Protein AF-K2AQS2-F1 (afdb_monomer)

Secondary structure (DSSP, 8-state):
--HHHHHHHHHHHHHHHHHHHHHHHHHHHHHHHHHHHHHHHHHHHHHHHHHHHHHHHHHHHHHHHHHHHHHHHHHHHHHHHHHHHHHHHHHHHHHHHHHHHHHHHHHHHHHHHHHHHHHHHHHHHHHHHHHHHHHTTS-HHHHHHHHHHHHHHHTHHHHHHHHHHHHHHHHHHHHHHH-

Solvent-accessible surface area (backbone atoms only — not comparable to full-atom values): 9505 Å² total; per-residue (Å²): 134,57,74,67,58,56,50,51,54,52,49,51,50,52,50,51,50,51,53,50,48,55,52,52,52,52,51,52,48,54,50,49,56,53,48,50,56,49,51,52,50,50,50,52,53,50,49,51,52,50,52,50,50,51,50,52,51,51,51,52,51,50,53,51,50,52,52,50,52,51,53,47,51,54,47,50,55,52,49,53,55,49,49,58,51,46,52,54,48,50,56,51,50,52,54,50,49,53,52,49,52,53,51,48,53,54,48,54,53,50,51,53,51,51,52,50,51,49,52,54,49,53,51,50,52,49,55,50,51,55,47,49,24,59,74,67,74,35,49,71,69,54,48,50,49,52,52,49,51,52,50,48,62,76,38,41,66,62,51,50,52,50,49,54,49,51,53,48,54,50,50,53,52,49,55,64,70,74,107

Sequence (179 aa):
MGVGELLIVLLSLLVGSGTGYVVRQSIAKKQLDSAEGKAEKLSQDAEKKSQEMILNAKNKAVEILEEAKKKEKEREDQISRSEQRLEKKEITIDQKTEEIEKSRQVLEQKVEEVRKIRMEAEEARKRELERLEKIAGLSKEQAKQILLQLTEEENRGALAERIAKIEREGREDIEKRAK

Radius of gyration: 67.31 Å; Cα contacts (8 Å, |Δi|>4): 7; chains: 1; bounding box: 139×20×173 Å

Mean predicted aligned error: 14.49 Å

pLDDT: mean 90.23, std 9.57, range [53.16, 98.5]

Foldseek 3Di:
DDPVVVVVVVVCVVVVVVVVVVVVVVVVVVVVVVVVVVVVVVVVVVVVVVVVVVVVVVVVVVVVVVVVVVVVVVVVVVVVVVVVVVVVVVVVVVVVVVVVVVVVVVVVVVVVVVVVVVVVVVVVVVVVLVVVCVVVVHHPVRVVVVVVVVVCVVCVVVVVVVVVVVVVVVVVVVVVVVD

Structure (mmCIF, N/CA/C/O backbone):
data_AF-K2AQS2-F1
#
_entry.id   AF-K2AQS2-F1
#
loop_
_atom_site.group_PDB
_atom_site.id
_atom_site.type_symbol
_atom_site.label_atom_id
_atom_site.label_alt_id
_atom_site.label_comp_id
_atom_site.label_asym_id
_atom_site.label_entity_id
_atom_site.label_seq_id
_atom_site.pdbx_PDB_ins_code
_atom_site.Cartn_x
_atom_site.Cartn_y
_atom_site.Cartn_z
_atom_site.occupancy
_atom_site.B_iso_or_equiv
_atom_site.auth_seq_id
_atom_site.auth_comp_id
_atom_site.auth_asym_id
_atom_site.auth_atom_id
_atom_site.pdbx_PDB_model_num
ATOM 1 N N . MET A 1 1 ? 42.562 7.376 -107.918 1.00 57.56 1 MET A N 1
ATOM 2 C CA . MET A 1 1 ? 43.129 7.401 -106.560 1.00 57.56 1 MET A CA 1
ATOM 3 C C . MET A 1 1 ? 44.555 6.908 -106.631 1.00 57.56 1 MET A C 1
ATOM 5 O O . MET A 1 1 ? 44.778 5.792 -107.090 1.00 57.56 1 MET A O 1
ATOM 9 N N . GLY A 1 2 ? 45.512 7.760 -106.278 1.00 78.06 2 GLY A N 1
ATOM 10 C CA . GLY A 1 2 ? 46.919 7.366 -106.206 1.00 78.06 2 GLY A CA 1
ATOM 11 C C . GLY A 1 2 ? 47.179 6.519 -104.958 1.00 78.06 2 GLY A C 1
ATOM 12 O O . GLY A 1 2 ? 46.516 6.696 -103.940 1.00 78.06 2 GLY A O 1
ATOM 13 N N . VAL A 1 3 ? 48.167 5.623 -105.002 1.00 81.81 3 VAL A N 1
ATOM 14 C CA . VAL A 1 3 ? 48.566 4.777 -103.854 1.00 81.81 3 VAL A CA 1
ATOM 15 C C . VAL A 1 3 ? 48.858 5.612 -102.591 1.00 81.81 3 VAL A C 1
ATOM 17 O O . VAL A 1 3 ? 48.564 5.178 -101.480 1.00 81.81 3 VAL A O 1
ATOM 20 N N . GLY A 1 4 ? 49.356 6.845 -102.752 1.00 85.56 4 GLY A N 1
ATOM 21 C CA . GLY A 1 4 ? 49.594 7.778 -101.645 1.00 85.56 4 GLY A CA 1
ATOM 22 C C . GLY A 1 4 ? 48.326 8.248 -100.918 1.00 85.56 4 GLY A C 1
ATOM 23 O O . GLY A 1 4 ? 48.342 8.376 -99.698 1.00 85.56 4 GLY A O 1
ATOM 24 N N . GLU A 1 5 ? 47.209 8.440 -101.625 1.00 85.44 5 GLU A N 1
ATOM 25 C CA . GLU A 1 5 ? 45.935 8.863 -101.016 1.00 85.44 5 GLU A CA 1
ATOM 26 C C . GLU A 1 5 ? 45.350 7.746 -100.140 1.00 85.44 5 GLU A C 1
ATOM 28 O O . GLU A 1 5 ? 44.885 8.000 -99.030 1.00 85.44 5 GLU A O 1
ATOM 33 N N . LEU A 1 6 ? 45.448 6.492 -100.599 1.00 86.12 6 LEU A N 1
ATOM 34 C CA . LEU A 1 6 ? 45.005 5.316 -99.844 1.00 86.12 6 LEU A CA 1
ATOM 35 C C . LEU A 1 6 ? 45.815 5.118 -98.557 1.00 86.12 6 LEU A C 1
ATOM 37 O O . LEU A 1 6 ? 45.240 4.785 -97.523 1.00 86.12 6 LEU A O 1
ATOM 41 N N . LEU A 1 7 ? 47.128 5.369 -98.592 1.00 87.31 7 LEU A N 1
ATOM 42 C CA . LEU A 1 7 ? 47.982 5.292 -97.404 1.00 87.31 7 LEU A CA 1
ATOM 43 C C . LEU A 1 7 ? 47.626 6.360 -96.365 1.00 87.31 7 LEU A C 1
ATOM 45 O O . LEU A 1 7 ? 47.576 6.050 -95.178 1.00 87.31 7 LEU A O 1
ATOM 49 N N . ILE A 1 8 ? 47.325 7.589 -96.793 1.00 90.38 8 ILE A N 1
ATOM 50 C CA . ILE A 1 8 ? 46.905 8.671 -95.888 1.00 90.38 8 ILE A CA 1
ATOM 51 C C . ILE A 1 8 ? 45.558 8.339 -95.229 1.00 90.38 8 ILE A C 1
ATOM 53 O O . ILE A 1 8 ? 45.397 8.527 -94.019 1.00 90.38 8 ILE A O 1
ATOM 57 N N . VAL A 1 9 ? 44.601 7.799 -95.990 1.00 90.38 9 VAL A N 1
ATOM 58 C CA . VAL A 1 9 ? 43.309 7.337 -95.453 1.00 90.38 9 VAL A CA 1
ATOM 59 C C . VAL A 1 9 ? 43.498 6.194 -94.450 1.00 90.38 9 VAL A C 1
ATOM 61 O O . VAL A 1 9 ? 42.901 6.217 -93.377 1.00 90.38 9 VAL A O 1
ATOM 64 N N . LEU A 1 10 ? 44.367 5.222 -94.738 1.00 91.12 10 LEU A N 1
ATOM 65 C CA . LEU A 1 10 ? 44.631 4.116 -93.814 1.00 91.12 10 LEU A CA 1
ATOM 66 C C . LEU A 1 10 ? 45.307 4.594 -92.518 1.00 91.12 10 LEU A C 1
ATOM 68 O O . LEU A 1 10 ? 44.935 4.166 -91.425 1.00 91.12 10 LEU A O 1
ATOM 72 N N . LEU A 1 11 ? 46.280 5.504 -92.634 1.00 91.50 11 LEU A N 1
ATOM 73 C CA . LEU A 1 11 ? 47.019 6.044 -91.493 1.00 91.50 11 LEU A CA 1
ATOM 74 C C . LEU A 1 11 ? 46.110 6.896 -90.598 1.00 91.50 11 LEU A C 1
ATOM 76 O O . LEU A 1 11 ? 46.123 6.745 -89.380 1.00 91.50 11 LEU A O 1
ATOM 80 N N . SER A 1 12 ? 45.285 7.757 -91.196 1.00 90.31 12 SER A N 1
ATOM 81 C CA . SER A 1 12 ? 44.305 8.572 -90.467 1.00 90.31 12 SER A CA 1
ATOM 82 C C . SER A 1 12 ? 43.226 7.724 -89.794 1.00 90.31 12 SER A C 1
ATOM 84 O O . SER A 1 12 ? 42.851 8.026 -88.663 1.00 90.31 12 SER A O 1
ATOM 86 N N . LEU A 1 13 ? 42.785 6.626 -90.416 1.00 93.81 13 LEU A N 1
ATOM 87 C CA . LEU A 1 13 ? 41.860 5.678 -89.792 1.00 93.81 13 LEU A CA 1
ATOM 88 C C . LEU A 1 13 ? 42.503 4.960 -88.598 1.00 93.81 13 LEU A C 1
ATOM 90 O O . LEU A 1 13 ? 41.865 4.822 -87.554 1.00 93.81 13 LEU A O 1
ATOM 94 N N . LEU A 1 14 ? 43.763 4.534 -88.726 1.00 93.06 14 LEU A N 1
ATOM 95 C CA . LEU A 1 14 ? 44.520 3.903 -87.642 1.00 93.06 14 LEU A CA 1
ATOM 96 C C . LEU A 1 14 ? 44.727 4.861 -86.466 1.00 93.06 14 LEU A C 1
ATOM 98 O O . LEU A 1 14 ? 44.434 4.504 -85.324 1.00 93.06 14 LEU A O 1
ATOM 102 N N . VAL A 1 15 ? 45.171 6.090 -86.742 1.00 93.62 15 VAL A N 1
ATOM 103 C CA . VAL A 1 15 ? 45.376 7.122 -85.716 1.00 93.62 15 VAL A CA 1
ATOM 104 C C . VAL A 1 15 ? 44.044 7.513 -85.075 1.00 93.62 15 VAL A C 1
ATOM 106 O O . VAL A 1 15 ? 43.931 7.493 -83.853 1.00 93.62 15 VAL A O 1
ATOM 109 N N . GLY A 1 16 ? 43.005 7.781 -85.870 1.00 93.94 16 GLY A N 1
ATOM 110 C CA . GLY A 1 16 ? 41.672 8.128 -85.374 1.00 93.94 16 GLY A CA 1
ATOM 111 C C . GLY A 1 16 ? 41.045 7.022 -84.522 1.00 93.94 16 GLY A C 1
ATOM 112 O O . GLY A 1 16 ? 40.489 7.304 -83.460 1.00 93.94 16 GLY A O 1
ATOM 113 N N . SER A 1 17 ? 41.197 5.758 -84.927 1.00 92.88 17 SER A N 1
ATOM 114 C CA . SER A 1 17 ? 40.709 4.605 -84.157 1.00 92.88 17 SER A CA 1
ATOM 115 C C . SER A 1 17 ? 41.491 4.417 -82.857 1.00 92.88 17 SER A C 1
ATOM 117 O O . SER A 1 17 ? 40.886 4.186 -81.811 1.00 92.88 17 SER A O 1
ATOM 119 N N . GLY A 1 18 ? 42.820 4.572 -82.895 1.00 94.31 18 GLY A N 1
ATOM 120 C CA . GLY A 1 18 ? 43.675 4.495 -81.710 1.00 94.31 18 GLY A CA 1
ATOM 121 C C . GLY A 1 18 ? 43.349 5.587 -80.691 1.00 94.31 18 GLY A C 1
ATOM 122 O O . GLY A 1 18 ? 43.086 5.294 -79.524 1.00 94.31 18 GLY A O 1
ATOM 123 N N . THR A 1 19 ? 43.276 6.845 -81.134 1.00 92.38 19 THR A N 1
ATOM 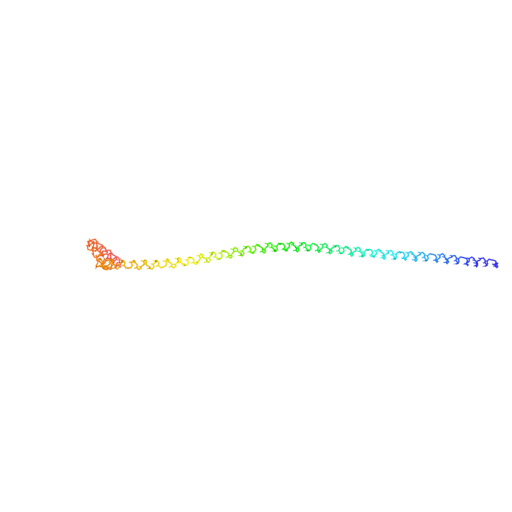124 C CA . THR A 1 19 ? 42.899 7.973 -80.272 1.00 92.38 19 THR A CA 1
ATOM 125 C C . THR A 1 19 ? 41.470 7.823 -79.747 1.00 92.38 19 THR A C 1
ATOM 127 O O . THR A 1 19 ? 41.237 8.011 -78.553 1.00 92.38 19 THR A O 1
ATOM 130 N N . GLY A 1 20 ? 40.518 7.415 -80.593 1.00 94.75 20 GLY A N 1
ATOM 131 C CA . GLY A 1 20 ? 39.132 7.172 -80.189 1.00 94.75 20 GLY A CA 1
ATOM 132 C C . GLY A 1 20 ? 39.000 6.076 -79.125 1.00 94.75 20 GLY A C 1
ATOM 133 O O . GLY A 1 20 ? 38.244 6.240 -78.165 1.00 94.75 20 GLY A O 1
ATOM 134 N N . TYR A 1 21 ? 39.772 4.992 -79.242 1.00 95.31 21 TYR A N 1
ATOM 135 C CA . TYR A 1 21 ? 39.804 3.916 -78.251 1.00 95.31 21 TYR A CA 1
ATOM 136 C C . TYR A 1 21 ? 40.349 4.393 -76.899 1.00 95.31 21 TYR A C 1
ATOM 138 O O . TYR A 1 21 ? 39.713 4.158 -75.872 1.00 95.31 21 TYR A O 1
ATOM 146 N N . VAL A 1 22 ? 41.469 5.127 -76.891 1.00 94.88 22 VAL A N 1
ATOM 147 C CA . VAL A 1 22 ? 42.065 5.664 -75.653 1.00 94.88 22 VAL A CA 1
ATOM 148 C C . VAL A 1 22 ? 41.120 6.653 -74.964 1.00 94.88 22 VAL A C 1
ATOM 150 O O . VAL A 1 22 ? 40.932 6.585 -73.748 1.00 94.88 22 VAL A O 1
ATOM 153 N N . VAL A 1 23 ? 40.464 7.537 -75.726 1.00 94.81 23 VAL A N 1
ATOM 154 C CA . VAL A 1 23 ? 39.467 8.475 -75.181 1.00 94.81 23 VAL A CA 1
ATOM 155 C C . VAL A 1 23 ? 38.270 7.720 -74.599 1.00 94.81 23 VAL A C 1
ATOM 157 O O . VAL A 1 23 ? 37.874 7.995 -73.465 1.00 94.81 23 VAL A O 1
ATOM 160 N N . ARG A 1 24 ? 37.728 6.725 -75.315 1.00 94.81 24 ARG A N 1
ATOM 161 C CA . ARG A 1 24 ? 36.631 5.880 -74.811 1.00 94.81 24 ARG A CA 1
ATOM 162 C C . ARG A 1 24 ? 37.032 5.147 -73.528 1.00 94.81 24 ARG A C 1
ATOM 164 O O . ARG A 1 24 ? 36.250 5.131 -72.580 1.00 94.81 24 ARG A O 1
ATOM 171 N N . GLN A 1 25 ? 38.238 4.585 -73.473 1.00 93.69 25 GLN A N 1
ATOM 172 C CA . GLN A 1 25 ? 38.750 3.885 -72.295 1.00 93.69 25 GLN A CA 1
ATOM 173 C C . GLN A 1 25 ? 38.926 4.834 -71.099 1.00 93.69 25 GLN A C 1
ATOM 175 O O . GLN A 1 25 ? 38.560 4.481 -69.979 1.00 93.69 25 GLN A O 1
ATOM 180 N N . SER A 1 26 ? 39.421 6.056 -71.325 1.00 92.62 26 SER A N 1
ATOM 181 C CA . SER A 1 26 ? 39.553 7.073 -70.274 1.00 92.62 26 SER A CA 1
ATOM 182 C C . SER A 1 26 ? 38.194 7.506 -69.714 1.00 92.62 26 SER A C 1
ATOM 184 O O . SER A 1 26 ? 38.038 7.614 -68.498 1.00 92.62 26 SER A O 1
ATOM 186 N N . ILE A 1 27 ? 37.192 7.705 -70.578 1.00 92.56 27 ILE A N 1
ATOM 187 C CA . ILE A 1 27 ? 35.826 8.046 -70.158 1.00 92.56 27 ILE A CA 1
ATOM 188 C C . ILE A 1 27 ? 35.205 6.896 -69.360 1.00 92.56 27 ILE A C 1
ATOM 190 O O . ILE A 1 27 ? 34.654 7.141 -68.290 1.00 92.56 27 ILE A O 1
ATOM 194 N N . ALA A 1 28 ? 35.330 5.654 -69.838 1.00 90.44 28 ALA A N 1
ATOM 195 C CA . ALA A 1 28 ? 34.808 4.480 -69.142 1.00 90.44 28 ALA A CA 1
ATOM 196 C C . ALA A 1 28 ? 35.442 4.312 -67.753 1.00 90.44 28 ALA A C 1
ATOM 198 O O . ALA A 1 28 ? 34.726 4.100 -66.778 1.00 90.44 28 ALA A O 1
ATOM 199 N N . LYS A 1 29 ? 36.766 4.495 -67.642 1.00 90.38 29 LYS A N 1
ATOM 200 C CA . LYS A 1 29 ? 37.471 4.440 -66.356 1.00 90.38 29 LYS A CA 1
ATOM 201 C C . LYS A 1 29 ? 3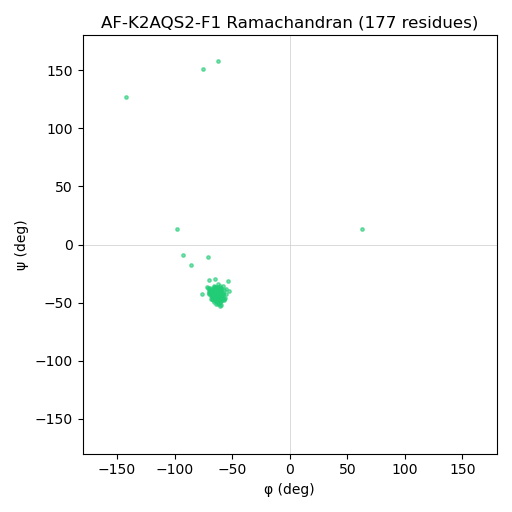7.005 5.542 -65.401 1.00 90.38 29 LYS A C 1
ATOM 203 O O . LYS A 1 29 ? 36.643 5.245 -64.275 1.00 90.38 29 LYS A O 1
ATOM 208 N N . LYS A 1 30 ? 36.901 6.792 -65.870 1.00 89.62 30 LYS A N 1
ATOM 209 C CA . LYS A 1 30 ? 36.370 7.901 -65.053 1.00 89.62 30 LYS A CA 1
ATOM 210 C C . LYS A 1 30 ? 34.933 7.655 -64.590 1.00 89.62 30 LYS A C 1
ATOM 212 O O . LYS A 1 30 ? 34.585 8.029 -63.475 1.00 89.62 30 LYS A O 1
ATOM 217 N N . GLN A 1 31 ? 34.091 7.060 -65.436 1.00 89.31 31 GLN A N 1
ATOM 218 C CA . GLN A 1 31 ? 32.724 6.701 -65.059 1.00 89.31 31 GLN A CA 1
ATOM 219 C C . GLN A 1 31 ? 32.708 5.605 -63.989 1.00 89.31 31 GLN A C 1
ATOM 221 O O . GLN A 1 31 ? 31.972 5.7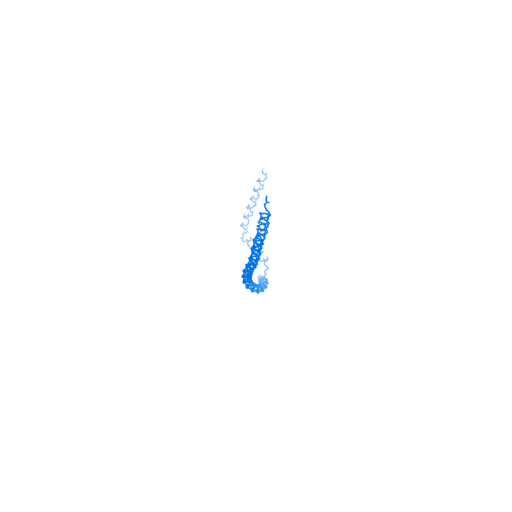59 -63.017 1.00 89.31 31 GLN A O 1
ATOM 226 N N . LEU A 1 32 ? 33.541 4.567 -64.130 1.00 87.94 32 LEU A N 1
ATOM 227 C CA . LEU A 1 32 ? 33.698 3.503 -63.135 1.00 87.94 32 LEU A CA 1
ATOM 228 C C . LEU A 1 32 ? 34.183 4.067 -61.792 1.00 87.94 32 LEU A C 1
ATOM 230 O O . LEU A 1 32 ? 33.483 3.913 -60.798 1.00 87.94 32 LEU A O 1
ATOM 234 N N . ASP A 1 33 ? 35.281 4.829 -61.792 1.00 89.12 33 ASP A N 1
ATOM 235 C CA . ASP A 1 33 ? 35.838 5.468 -60.591 1.00 89.12 33 ASP A CA 1
ATOM 236 C C . ASP A 1 33 ? 34.785 6.377 -59.917 1.00 89.12 33 ASP A C 1
ATOM 238 O O . ASP A 1 33 ? 34.637 6.409 -58.694 1.00 89.12 33 ASP A O 1
ATOM 242 N N . SER A 1 34 ? 33.981 7.099 -60.714 1.00 91.44 34 SER A N 1
ATOM 243 C CA . SER A 1 34 ? 32.892 7.936 -60.191 1.00 91.44 34 SER A CA 1
ATOM 244 C C . SER A 1 34 ? 31.722 7.135 -59.612 1.00 91.44 34 SER A C 1
ATOM 246 O O . SER A 1 34 ? 31.042 7.616 -58.704 1.00 91.44 34 SER A O 1
ATOM 248 N N . ALA A 1 35 ? 31.453 5.940 -60.141 1.00 91.38 35 ALA A N 1
ATOM 249 C CA . ALA A 1 35 ? 30.408 5.052 -59.649 1.00 91.38 35 ALA A CA 1
ATOM 250 C C . ALA A 1 35 ? 30.849 4.364 -58.352 1.00 91.38 35 ALA A C 1
ATOM 252 O O . ALA A 1 35 ? 30.074 4.336 -57.398 1.00 91.38 35 ALA A O 1
ATOM 253 N N . GLU A 1 36 ? 32.100 3.904 -58.289 1.00 92.81 36 GLU A N 1
ATOM 254 C CA . GLU A 1 36 ? 32.719 3.344 -57.085 1.00 92.81 36 GLU A CA 1
ATOM 255 C C . GLU A 1 36 ? 32.731 4.369 -55.947 1.00 92.81 36 GLU A C 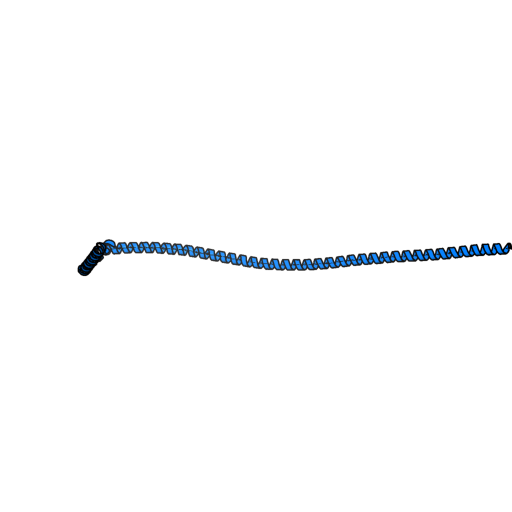1
ATOM 257 O O . GLU A 1 36 ? 32.207 4.086 -54.871 1.00 92.81 36 GLU A O 1
ATOM 262 N N . GLY A 1 37 ? 33.180 5.605 -56.201 1.00 93.38 37 GLY A N 1
ATOM 263 C CA . GLY A 1 37 ? 33.168 6.663 -55.183 1.00 93.38 37 GLY A CA 1
ATOM 264 C C . GLY A 1 37 ? 31.760 7.033 -54.691 1.00 93.38 37 GLY A C 1
ATOM 265 O O . GLY A 1 37 ? 31.565 7.343 -53.515 1.00 93.38 37 GLY A O 1
ATOM 266 N N . LYS A 1 38 ? 30.741 6.971 -55.562 1.00 93.88 38 LYS A N 1
ATOM 267 C CA . LYS A 1 38 ? 29.335 7.160 -55.154 1.00 93.88 38 LYS A CA 1
ATOM 268 C C . LYS A 1 38 ? 28.823 5.998 -54.308 1.00 93.88 38 LYS A C 1
ATOM 270 O O . LYS A 1 38 ? 28.112 6.245 -53.336 1.00 93.88 38 LYS A O 1
ATOM 275 N N . ALA A 1 39 ? 29.157 4.762 -54.674 1.00 94.50 39 ALA A N 1
ATOM 276 C CA . ALA A 1 39 ? 28.762 3.572 -53.931 1.00 94.50 39 ALA A CA 1
ATOM 277 C C . ALA A 1 39 ? 29.413 3.544 -52.540 1.00 94.50 39 ALA A C 1
ATOM 279 O O . ALA A 1 39 ? 28.722 3.309 -51.550 1.00 94.50 39 ALA A O 1
ATOM 280 N N . GLU A 1 40 ? 30.703 3.875 -52.450 1.00 95.56 40 GLU A N 1
ATOM 281 C CA . GLU A 1 40 ? 31.420 3.981 -51.180 1.00 95.56 40 GLU A CA 1
ATOM 282 C C . GLU A 1 40 ? 30.807 5.065 -50.288 1.00 95.56 40 GLU A C 1
ATOM 284 O O . GLU A 1 40 ? 30.484 4.802 -49.129 1.00 95.56 40 GLU A O 1
ATOM 289 N N . LYS A 1 41 ? 30.548 6.259 -50.839 1.00 95.69 41 LYS A N 1
ATOM 290 C CA . LYS A 1 41 ? 29.892 7.338 -50.092 1.00 95.69 41 LYS A CA 1
ATOM 291 C C . LYS A 1 41 ? 28.504 6.932 -49.595 1.00 95.69 41 LYS A C 1
ATOM 293 O O . LYS A 1 41 ? 28.175 7.189 -48.441 1.00 95.69 41 LYS A O 1
ATOM 298 N N .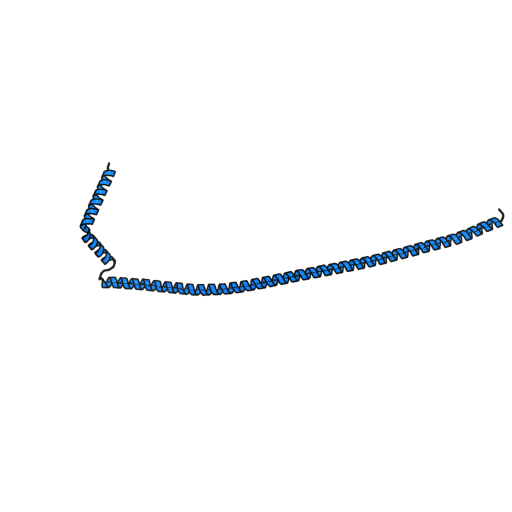 LEU A 1 42 ? 27.703 6.272 -50.435 1.00 96.25 42 LEU A N 1
ATOM 299 C CA . LEU A 1 42 ? 26.385 5.776 -50.038 1.00 96.25 42 LEU A CA 1
ATOM 300 C C . LEU A 1 42 ? 26.490 4.748 -48.903 1.00 96.25 42 LEU A C 1
ATOM 302 O O . LEU A 1 42 ? 25.692 4.800 -47.970 1.00 96.25 42 LEU A O 1
ATOM 306 N N . SER A 1 43 ? 27.478 3.851 -48.961 1.00 96.44 43 SER A N 1
ATOM 307 C CA . SER A 1 43 ? 27.733 2.865 -47.908 1.00 96.44 43 SER A CA 1
ATOM 308 C C . SER A 1 43 ? 28.133 3.535 -46.593 1.00 96.44 43 SER A C 1
ATOM 310 O O . SER A 1 43 ? 27.564 3.217 -45.552 1.00 96.44 43 SER A O 1
ATOM 312 N N . GLN A 1 44 ? 29.052 4.504 -46.633 1.00 97.00 44 GLN A N 1
ATOM 313 C CA . GLN A 1 44 ? 29.477 5.256 -45.448 1.00 97.00 44 GLN A CA 1
ATOM 314 C C . GLN A 1 44 ? 28.327 6.074 -44.844 1.00 97.00 44 GLN A C 1
ATOM 316 O O . GLN A 1 44 ? 28.156 6.103 -43.625 1.00 97.00 44 GLN A O 1
ATOM 321 N N . ASP A 1 45 ? 27.508 6.720 -45.677 1.00 96.88 45 ASP A N 1
ATOM 322 C CA . ASP A 1 45 ? 26.342 7.479 -45.219 1.00 96.88 45 ASP A CA 1
ATOM 323 C C . ASP A 1 45 ? 25.272 6.552 -44.615 1.00 96.88 45 ASP A C 1
ATOM 325 O O . ASP A 1 45 ? 24.649 6.899 -43.608 1.00 96.88 45 ASP A O 1
ATOM 329 N N . ALA A 1 46 ? 25.064 5.363 -45.192 1.00 97.00 46 ALA A N 1
ATOM 330 C CA . ALA A 1 46 ? 24.161 4.352 -44.645 1.00 97.00 46 ALA A CA 1
ATOM 331 C C . ALA A 1 46 ? 24.662 3.808 -43.298 1.00 97.00 46 ALA A C 1
ATOM 333 O O . ALA A 1 46 ? 23.872 3.677 -42.361 1.00 97.00 46 ALA A O 1
ATOM 334 N N . GLU A 1 47 ? 25.965 3.547 -43.173 1.00 97.31 47 GLU A N 1
ATOM 335 C CA . GLU A 1 47 ? 26.583 3.102 -41.924 1.00 97.31 47 GLU A CA 1
ATOM 336 C C . GLU A 1 47 ? 26.451 4.165 -40.827 1.00 97.31 47 GLU A C 1
ATOM 338 O O . GLU A 1 47 ? 25.979 3.855 -39.731 1.00 97.31 47 GLU A O 1
ATOM 343 N N . LYS A 1 48 ? 26.756 5.433 -41.133 1.00 97.88 48 LYS A N 1
ATOM 344 C CA . LYS A 1 48 ? 26.577 6.552 -40.194 1.00 97.88 48 LYS A CA 1
ATOM 345 C C . LYS A 1 48 ? 25.130 6.688 -39.734 1.00 97.88 48 LYS A C 1
ATOM 347 O O . LYS A 1 48 ? 24.879 6.746 -38.534 1.00 97.88 48 LYS A O 1
ATOM 352 N N . LYS A 1 49 ? 24.167 6.663 -40.662 1.00 97.56 49 LYS A N 1
ATOM 353 C CA . LYS A 1 49 ? 22.737 6.718 -40.314 1.00 97.56 49 LYS A CA 1
ATOM 354 C C . LYS A 1 49 ? 22.314 5.541 -39.441 1.00 97.56 49 LYS A C 1
ATOM 356 O O . LYS A 1 49 ? 21.546 5.732 -38.504 1.00 97.56 49 LYS A O 1
ATOM 361 N N . SER A 1 50 ? 22.813 4.339 -39.723 1.00 97.62 50 SER A N 1
ATOM 362 C CA . SER A 1 50 ? 22.547 3.156 -38.901 1.00 97.62 50 SER A CA 1
ATOM 363 C C . SER A 1 50 ? 23.084 3.336 -37.478 1.00 97.62 50 SER A C 1
ATOM 365 O O . SER A 1 50 ? 22.357 3.128 -36.505 1.00 97.62 50 SER A O 1
ATOM 367 N N . GLN A 1 51 ? 24.324 3.813 -37.340 1.00 98.00 51 GLN A N 1
ATOM 368 C CA . GLN A 1 51 ? 24.929 4.099 -36.039 1.00 98.00 51 GLN A CA 1
ATOM 369 C C . GLN A 1 51 ? 24.158 5.183 -35.271 1.00 98.00 51 GLN A C 1
ATOM 371 O O . GLN A 1 51 ? 23.874 5.001 -34.087 1.00 98.00 51 GLN A O 1
ATOM 376 N N . GLU A 1 52 ? 23.749 6.267 -35.935 1.00 97.88 52 GLU A N 1
ATOM 377 C CA . GLU A 1 52 ? 22.916 7.321 -35.343 1.00 97.88 52 GLU A CA 1
ATOM 378 C C . GLU A 1 52 ? 21.547 6.794 -34.899 1.00 97.88 52 GLU A C 1
ATOM 380 O O . GLU A 1 52 ? 21.086 7.113 -33.803 1.00 97.88 52 GLU A O 1
ATOM 385 N N . MET A 1 53 ? 20.895 5.950 -35.705 1.00 98.06 53 MET A N 1
ATOM 386 C CA . MET A 1 53 ? 19.624 5.318 -35.334 1.00 98.06 53 MET A CA 1
ATOM 387 C C . MET A 1 53 ? 19.777 4.432 -34.097 1.00 98.06 53 MET A C 1
ATOM 389 O O . MET A 1 53 ? 18.957 4.518 -33.182 1.00 98.06 53 MET A O 1
ATOM 393 N N . ILE A 1 54 ? 20.835 3.619 -34.037 1.00 97.94 54 ILE A N 1
ATOM 394 C CA . ILE A 1 54 ? 21.126 2.765 -32.880 1.00 97.94 54 ILE A CA 1
ATOM 395 C C . ILE A 1 54 ? 21.414 3.619 -31.642 1.00 97.94 54 ILE A C 1
ATOM 397 O O . ILE A 1 54 ? 20.913 3.309 -30.562 1.00 97.94 54 ILE A O 1
ATOM 401 N N . LEU A 1 55 ? 22.190 4.696 -31.778 1.00 98.25 55 LEU A N 1
ATOM 402 C CA . LEU A 1 55 ? 22.497 5.599 -30.670 1.00 98.25 55 LEU A CA 1
ATOM 403 C C . LEU A 1 55 ? 21.231 6.285 -30.145 1.00 98.25 55 LEU A C 1
ATOM 405 O O . LEU A 1 55 ? 20.981 6.279 -28.943 1.00 98.25 55 LEU A O 1
ATOM 409 N N . ASN A 1 56 ? 20.387 6.794 -31.041 1.00 97.81 56 ASN A N 1
ATOM 410 C CA . ASN A 1 56 ? 19.111 7.405 -30.677 1.00 97.81 56 ASN A CA 1
ATOM 411 C C . ASN A 1 56 ? 18.163 6.402 -30.008 1.00 97.81 56 ASN A C 1
ATOM 413 O O . ASN A 1 56 ? 17.497 6.743 -29.032 1.00 97.81 56 ASN A O 1
ATOM 417 N N . ALA A 1 57 ? 18.114 5.160 -30.495 1.00 98.12 57 ALA A N 1
ATOM 418 C CA . ALA A 1 57 ? 17.332 4.098 -29.870 1.00 98.12 57 ALA A CA 1
ATOM 419 C C . ALA A 1 57 ? 17.849 3.768 -28.462 1.00 98.12 57 ALA A C 1
ATOM 421 O O . ALA A 1 57 ? 17.048 3.631 -27.538 1.00 98.12 57 ALA A O 1
ATOM 422 N N . LYS A 1 58 ? 19.174 3.699 -28.276 1.00 98.25 58 LYS A N 1
ATOM 423 C CA . LYS A 1 58 ? 19.797 3.500 -26.959 1.00 98.25 58 LYS A CA 1
ATOM 424 C C . LYS A 1 58 ? 19.483 4.648 -26.003 1.00 98.25 58 LYS A C 1
ATOM 426 O O . LYS A 1 58 ? 19.085 4.378 -24.877 1.00 98.25 58 LYS A O 1
ATOM 431 N N . ASN A 1 59 ? 19.592 5.898 -26.451 1.00 98.25 59 ASN A N 1
ATOM 432 C CA . ASN A 1 59 ? 19.280 7.066 -25.625 1.00 98.25 59 ASN A CA 1
ATOM 433 C C . ASN A 1 59 ? 17.814 7.052 -25.175 1.00 98.25 59 ASN A C 1
ATOM 435 O O . ASN A 1 59 ? 17.544 7.153 -23.983 1.00 98.25 59 ASN A O 1
ATOM 439 N N . LYS A 1 60 ? 16.873 6.795 -26.094 1.00 98.12 60 LYS A N 1
ATOM 440 C CA . LYS A 1 60 ? 15.451 6.642 -25.745 1.00 98.12 60 LYS A CA 1
ATOM 441 C C . LYS A 1 60 ? 15.205 5.490 -24.774 1.00 98.12 60 LYS A C 1
ATOM 443 O O . LYS A 1 60 ? 14.387 5.616 -23.871 1.00 98.12 60 LYS A O 1
ATOM 448 N N . ALA A 1 61 ? 15.894 4.363 -24.948 1.00 98.06 61 ALA A N 1
ATOM 449 C CA . ALA A 1 61 ? 15.772 3.234 -24.031 1.00 98.06 61 ALA A CA 1
ATOM 450 C C . ALA A 1 61 ? 16.260 3.594 -22.618 1.00 98.06 61 ALA A C 1
ATOM 452 O O . ALA A 1 61 ? 15.621 3.202 -21.644 1.00 98.06 61 ALA A O 1
ATOM 453 N N . VAL A 1 62 ? 17.350 4.361 -22.505 1.00 98.38 62 VAL A N 1
ATOM 454 C CA . VAL A 1 62 ? 17.850 4.873 -21.220 1.00 98.38 62 VAL A CA 1
ATOM 455 C C . VAL A 1 62 ? 16.844 5.833 -20.591 1.00 98.38 62 VAL A C 1
ATOM 457 O O . VAL A 1 62 ? 16.483 5.628 -19.438 1.00 98.38 62 VAL A O 1
ATOM 460 N N . GLU A 1 63 ? 16.324 6.805 -21.344 1.00 98.44 63 GLU A N 1
ATOM 461 C CA . GLU A 1 63 ? 15.311 7.753 -20.852 1.00 98.44 63 GLU A CA 1
ATOM 462 C C . GLU A 1 63 ? 14.057 7.034 -20.330 1.00 98.44 63 GLU A C 1
ATOM 464 O O . GLU A 1 63 ? 13.596 7.305 -19.221 1.00 98.44 63 GLU A O 1
ATOM 469 N N . ILE A 1 64 ? 13.539 6.060 -21.089 1.00 98.31 64 ILE A N 1
ATOM 470 C CA . ILE A 1 64 ? 12.385 5.245 -20.677 1.00 98.31 64 ILE A CA 1
ATOM 471 C C . ILE A 1 64 ? 12.696 4.476 -19.389 1.00 98.31 64 ILE A C 1
ATOM 473 O O . ILE A 1 64 ? 11.850 4.387 -18.499 1.00 98.31 64 ILE A O 1
ATOM 477 N N . LEU A 1 65 ? 13.898 3.910 -19.278 1.00 98.31 65 LEU A N 1
ATOM 478 C CA . LEU A 1 65 ? 14.312 3.134 -18.113 1.00 98.31 65 LEU A CA 1
ATOM 479 C C . LEU A 1 65 ? 14.493 4.020 -16.872 1.00 98.31 65 LEU A C 1
ATOM 481 O O . LEU A 1 65 ? 14.119 3.611 -15.774 1.00 98.31 65 LEU A O 1
ATOM 485 N N . GLU A 1 66 ? 15.020 5.232 -17.027 1.00 98.38 66 GLU A N 1
ATOM 486 C CA . GLU A 1 66 ? 15.118 6.215 -15.946 1.00 98.38 66 GLU A CA 1
ATOM 487 C C . GLU A 1 66 ? 13.739 6.699 -15.489 1.00 98.38 66 GLU A C 1
ATOM 489 O O . GLU A 1 66 ? 13.471 6.742 -14.286 1.00 98.38 66 GLU A O 1
ATOM 494 N N . GLU A 1 67 ? 12.831 6.993 -16.424 1.00 98.25 67 GLU A N 1
ATOM 495 C CA . GLU A 1 67 ? 11.457 7.378 -16.097 1.00 98.25 67 GLU A CA 1
ATOM 496 C C . GLU A 1 67 ? 10.710 6.237 -15.388 1.00 98.25 67 GLU A C 1
ATOM 498 O O . GLU A 1 67 ? 10.015 6.470 -14.395 1.00 98.25 67 GLU A O 1
ATOM 503 N N . ALA A 1 68 ? 10.886 4.996 -15.851 1.00 98.19 68 ALA A N 1
ATOM 504 C CA . ALA A 1 68 ? 10.311 3.814 -15.220 1.00 98.19 68 ALA A CA 1
ATOM 505 C C . ALA A 1 68 ? 10.834 3.628 -13.788 1.00 98.19 68 ALA A C 1
ATOM 507 O O . ALA A 1 68 ? 10.025 3.498 -12.872 1.00 98.19 68 ALA A O 1
ATOM 508 N N . LYS A 1 69 ? 12.155 3.715 -13.574 1.00 98.31 69 LYS A N 1
ATOM 509 C CA . LYS A 1 69 ? 12.769 3.638 -12.236 1.00 98.31 69 LYS A CA 1
ATOM 510 C C . LYS A 1 69 ? 12.279 4.741 -11.306 1.00 98.31 69 LYS A C 1
ATOM 512 O O . LYS A 1 69 ? 12.049 4.501 -10.124 1.00 98.31 69 LYS A O 1
ATOM 517 N N . LYS A 1 70 ? 12.106 5.960 -11.823 1.00 98.50 70 LYS A N 1
ATOM 518 C CA . LYS A 1 70 ? 11.562 7.072 -11.039 1.00 98.50 70 LYS A CA 1
ATOM 519 C C . LYS A 1 70 ? 10.120 6.790 -10.609 1.00 98.50 70 LYS A C 1
ATOM 521 O O . LYS A 1 70 ? 9.809 6.937 -9.431 1.00 98.50 70 LYS A O 1
ATOM 526 N N . LYS A 1 71 ? 9.263 6.343 -11.533 1.00 98.06 71 LYS A N 1
ATOM 527 C CA . LYS A 1 71 ? 7.867 5.972 -11.236 1.00 98.06 71 LYS A CA 1
ATOM 528 C C . LYS A 1 71 ? 7.771 4.793 -10.269 1.00 98.06 71 LYS A C 1
ATOM 530 O O . LYS A 1 71 ? 6.884 4.778 -9.421 1.00 98.06 71 LYS A O 1
ATOM 535 N N . GLU A 1 72 ? 8.659 3.812 -10.401 1.00 98.31 72 GLU A N 1
ATOM 536 C CA . GLU A 1 72 ? 8.759 2.671 -9.490 1.00 98.31 72 GLU A CA 1
ATOM 537 C C . GLU A 1 72 ? 9.108 3.139 -8.078 1.00 98.31 72 GLU A C 1
ATOM 539 O O . GLU A 1 72 ? 8.348 2.867 -7.155 1.00 98.31 72 GLU A O 1
ATOM 544 N N . LYS A 1 73 ? 10.151 3.962 -7.927 1.00 98.31 73 LYS A N 1
ATOM 545 C CA . LYS A 1 73 ? 10.531 4.539 -6.634 1.00 98.31 73 LYS A CA 1
ATOM 546 C C . LYS A 1 73 ? 9.417 5.386 -6.010 1.00 98.31 73 LYS A C 1
ATOM 548 O O . LYS A 1 73 ? 9.142 5.271 -4.822 1.00 98.31 73 LYS A O 1
ATOM 553 N N . GLU A 1 74 ? 8.741 6.218 -6.803 1.00 98.25 74 GLU A N 1
ATOM 554 C CA . GLU A 1 74 ? 7.591 6.999 -6.325 1.00 98.25 74 GLU A CA 1
ATOM 555 C C . GLU A 1 74 ? 6.447 6.093 -5.841 1.00 98.25 74 GLU A C 1
ATOM 557 O O . GLU A 1 74 ? 5.804 6.400 -4.834 1.00 98.25 74 GLU A O 1
ATOM 562 N N . ARG A 1 75 ? 6.197 4.966 -6.522 1.00 98.12 75 ARG A N 1
ATOM 563 C CA . ARG A 1 75 ? 5.223 3.961 -6.074 1.00 98.12 75 ARG A CA 1
ATOM 564 C C . ARG A 1 75 ? 5.671 3.251 -4.802 1.00 98.12 75 ARG A C 1
ATOM 566 O O . ARG A 1 75 ? 4.848 3.107 -3.904 1.00 98.12 75 ARG A O 1
ATOM 573 N N . GLU A 1 76 ? 6.932 2.839 -4.704 1.00 98.25 76 GLU A N 1
ATOM 574 C CA . GLU A 1 76 ? 7.492 2.222 -3.494 1.00 98.25 76 GLU A CA 1
ATOM 575 C C . GLU A 1 76 ? 7.351 3.155 -2.285 1.00 98.25 76 GLU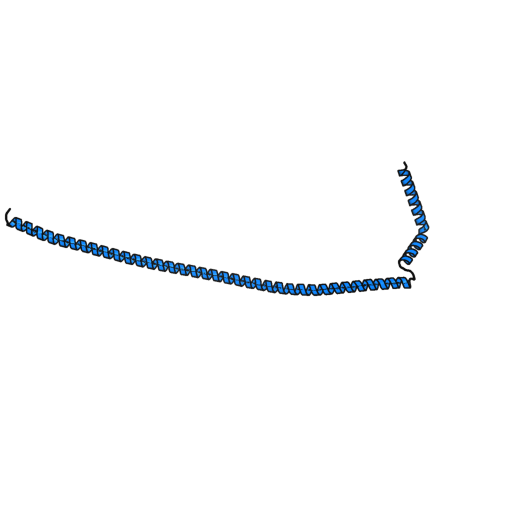 A C 1
ATOM 577 O O . GLU A 1 76 ? 6.833 2.749 -1.244 1.00 98.25 76 GLU A O 1
ATOM 582 N N . ASP A 1 77 ? 7.695 4.435 -2.443 1.00 98.31 77 ASP A N 1
ATOM 583 C CA . ASP A 1 77 ? 7.550 5.442 -1.390 1.00 98.31 77 ASP A CA 1
ATOM 584 C C . ASP A 1 77 ? 6.076 5.632 -0.978 1.00 98.31 77 ASP A C 1
ATOM 586 O O . ASP A 1 77 ? 5.765 5.794 0.207 1.00 98.31 77 ASP A O 1
ATOM 590 N N . GLN A 1 78 ? 5.141 5.618 -1.935 1.00 98.12 78 GLN A N 1
ATOM 591 C CA . GLN A 1 78 ? 3.702 5.710 -1.653 1.00 98.12 78 GLN A CA 1
ATOM 592 C C . GLN A 1 78 ? 3.163 4.476 -0.922 1.00 98.12 78 GLN A C 1
ATOM 594 O O . GLN A 1 78 ? 2.342 4.620 -0.005 1.00 98.12 78 GLN A O 1
ATOM 599 N N . ILE A 1 79 ? 3.614 3.283 -1.314 1.00 98.25 79 ILE A N 1
ATOM 600 C CA . ILE A 1 79 ? 3.259 2.018 -0.666 1.00 98.25 79 ILE A CA 1
ATOM 601 C C . ILE A 1 79 ? 3.786 2.025 0.767 1.00 98.25 79 ILE A C 1
ATOM 603 O O . ILE A 1 79 ? 2.985 1.895 1.689 1.00 98.25 79 ILE A O 1
ATOM 607 N N . SER A 1 80 ? 5.069 2.329 0.975 1.00 98.12 80 SER A N 1
ATOM 608 C CA . SER A 1 80 ? 5.683 2.361 2.307 1.00 98.12 80 SER A CA 1
ATOM 609 C C . SER A 1 80 ? 4.981 3.344 3.254 1.00 98.12 80 SER A C 1
ATOM 611 O O . SER A 1 80 ? 4.663 3.011 4.397 1.00 98.12 80 SER A O 1
ATOM 613 N N . ARG A 1 81 ? 4.627 4.547 2.777 1.00 98.31 81 ARG A N 1
ATOM 614 C CA . ARG A 1 81 ? 3.832 5.508 3.572 1.00 98.31 81 ARG A CA 1
ATOM 615 C C . ARG A 1 81 ? 2.444 4.972 3.922 1.00 98.31 81 ARG A C 1
ATOM 617 O O . ARG A 1 81 ? 1.918 5.270 4.997 1.00 98.31 81 ARG A O 1
ATOM 624 N N . SER A 1 82 ? 1.824 4.236 3.004 1.00 98.12 82 SER A N 1
ATOM 625 C CA . SER A 1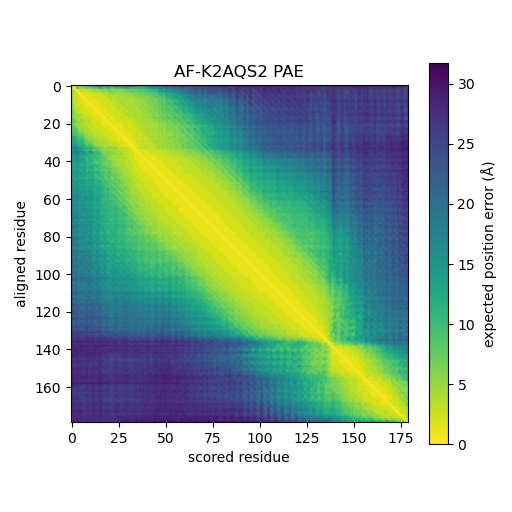 82 ? 0.506 3.639 3.221 1.00 98.12 82 SER A CA 1
ATOM 626 C C . SER A 1 82 ? 0.573 2.498 4.232 1.00 98.12 82 SER A C 1
ATOM 628 O O . SER A 1 82 ? -0.275 2.458 5.121 1.00 98.12 82 SER A O 1
ATOM 630 N N . GLU A 1 83 ? 1.598 1.651 4.150 1.00 98.00 83 GLU A N 1
ATOM 631 C CA . GLU A 1 83 ? 1.884 0.573 5.102 1.00 98.00 83 GLU A CA 1
ATOM 632 C C . GLU A 1 83 ? 2.123 1.125 6.508 1.00 98.00 83 GLU A C 1
ATOM 634 O O . GLU A 1 83 ? 1.407 0.750 7.430 1.00 98.00 83 GLU A O 1
ATOM 639 N N . GLN A 1 84 ? 2.994 2.128 6.668 1.00 98.25 84 GLN A N 1
ATOM 640 C CA . GLN A 1 84 ? 3.224 2.780 7.967 1.00 98.25 84 GLN A CA 1
ATOM 641 C C . GLN A 1 84 ? 1.943 3.379 8.567 1.00 98.25 84 GLN A C 1
ATOM 643 O O . GLN A 1 84 ? 1.747 3.403 9.784 1.00 98.25 84 GLN A O 1
ATOM 648 N N . ARG A 1 85 ? 1.053 3.920 7.726 1.00 98.12 85 ARG A N 1
ATOM 649 C CA . ARG A 1 85 ? -0.237 4.453 8.182 1.00 98.12 85 ARG A CA 1
ATOM 650 C C . ARG A 1 85 ? -1.195 3.335 8.596 1.00 98.12 85 ARG A C 1
ATOM 652 O O . ARG A 1 85 ? -1.982 3.554 9.516 1.00 98.12 85 ARG A O 1
ATOM 659 N N . LEU A 1 86 ? -1.175 2.197 7.906 1.00 98.38 86 LEU A N 1
ATOM 660 C CA . LEU A 1 86 ? -1.978 1.025 8.253 1.00 98.38 86 LEU A CA 1
ATOM 661 C C . LEU A 1 86 ? -1.494 0.407 9.563 1.00 98.38 86 LEU A C 1
ATOM 663 O O . LEU A 1 86 ? -2.309 0.249 10.463 1.00 98.38 86 LEU A O 1
ATOM 667 N N . GLU A 1 87 ? -0.188 0.212 9.720 1.00 98.31 87 GLU A N 1
A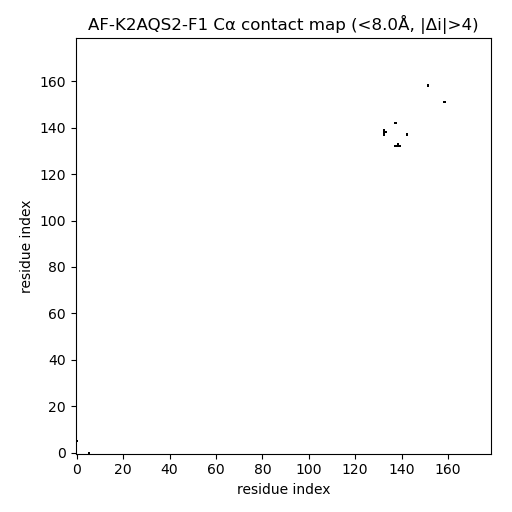TOM 668 C CA . GLU A 1 87 ? 0.430 -0.308 10.945 1.00 98.31 87 GLU A CA 1
ATOM 669 C C . GLU A 1 87 ? 0.066 0.552 12.167 1.00 98.31 87 GLU A C 1
ATOM 671 O O . GLU A 1 87 ? -0.408 0.053 13.183 1.00 98.31 87 GLU A O 1
ATOM 676 N N . LYS A 1 88 ? 0.160 1.886 12.053 1.00 98.12 88 LYS A N 1
ATOM 677 C CA . LYS A 1 88 ? -0.278 2.795 13.130 1.00 98.12 88 LYS A CA 1
ATOM 678 C C . LYS A 1 88 ? -1.759 2.644 13.480 1.00 98.12 88 LYS A C 1
ATOM 680 O O . LYS A 1 88 ? -2.132 2.787 14.646 1.00 98.12 88 LYS A O 1
ATOM 685 N N . LYS A 1 89 ? -2.618 2.413 12.481 1.00 98.25 89 LYS A N 1
ATOM 686 C CA . LYS A 1 89 ? -4.051 2.190 12.709 1.00 98.25 89 LYS A CA 1
ATOM 687 C C . LYS A 1 89 ? -4.301 0.849 13.383 1.00 98.25 89 LYS A C 1
ATOM 689 O O . LYS A 1 89 ? -5.131 0.816 14.280 1.00 98.25 89 LYS A O 1
ATOM 694 N N . GLU A 1 90 ? -3.594 -0.197 12.976 1.00 98.12 90 GLU A N 1
ATOM 695 C CA . GLU A 1 90 ? -3.667 -1.530 13.575 1.00 98.12 90 GLU A CA 1
ATOM 696 C C . GLU A 1 90 ? -3.290 -1.473 15.056 1.00 98.12 90 GLU A C 1
ATOM 698 O O . GLU A 1 90 ? -4.130 -1.769 15.898 1.00 98.12 90 GLU A O 1
ATOM 703 N N . ILE A 1 91 ? -2.139 -0.875 15.388 1.00 98.12 91 ILE A N 1
ATOM 704 C CA . ILE A 1 91 ? -1.714 -0.658 16.782 1.00 98.12 91 ILE A CA 1
ATOM 705 C C . ILE A 1 91 ? -2.773 0.120 17.582 1.00 98.12 91 ILE A C 1
ATOM 707 O O . ILE A 1 91 ? -3.075 -0.215 18.726 1.00 98.12 91 ILE A O 1
ATOM 711 N N . THR A 1 92 ? -3.365 1.164 16.991 1.00 98.00 92 THR A N 1
ATOM 712 C CA . THR A 1 92 ? -4.414 1.955 17.661 1.00 98.00 92 THR A CA 1
ATOM 713 C C . THR A 1 92 ? -5.685 1.132 17.897 1.00 98.00 92 THR A C 1
ATOM 715 O O . THR A 1 92 ? -6.354 1.302 18.917 1.00 98.00 92 THR A O 1
ATOM 718 N N . ILE A 1 93 ? -6.061 0.278 16.943 1.00 98.25 93 ILE A N 1
ATOM 719 C CA . ILE A 1 93 ? -7.234 -0.595 17.049 1.00 98.25 93 ILE A CA 1
ATOM 720 C C . ILE A 1 93 ? -6.996 -1.659 18.118 1.00 98.25 93 ILE A C 1
ATOM 722 O O . ILE A 1 93 ? -7.887 -1.874 18.938 1.00 98.25 93 ILE A O 1
ATOM 726 N N . ASP A 1 94 ? -5.810 -2.257 18.164 1.00 98.19 94 ASP A N 1
ATOM 727 C CA . ASP A 1 94 ? -5.452 -3.259 19.167 1.00 98.19 94 ASP A CA 1
ATOM 728 C C . ASP A 1 94 ? -5.502 -2.666 20.576 1.00 98.19 94 ASP A C 1
ATOM 730 O O . ASP A 1 94 ? -6.188 -3.199 21.448 1.00 98.19 94 ASP A O 1
ATOM 734 N N . GLN A 1 95 ? -4.901 -1.488 20.776 1.00 98.25 95 GLN A N 1
ATOM 735 C CA . GLN A 1 95 ? -4.966 -0.765 22.052 1.00 98.25 95 GLN A CA 1
ATOM 736 C C . GLN A 1 95 ? -6.409 -0.483 22.484 1.00 98.25 95 GLN A C 1
ATOM 738 O O . GLN A 1 95 ? -6.791 -0.765 23.620 1.00 98.25 95 GLN A O 1
ATOM 743 N N . LYS A 1 96 ? -7.246 0.025 21.570 1.00 98.06 96 LYS A N 1
ATOM 744 C CA . LYS A 1 96 ? -8.666 0.268 21.860 1.00 98.06 96 LYS A CA 1
ATOM 745 C C . LYS A 1 96 ? -9.426 -1.018 22.161 1.00 98.06 96 LYS A C 1
ATOM 747 O O . LYS A 1 96 ? -10.323 -1.008 22.997 1.00 98.06 96 LYS A O 1
ATOM 752 N N . THR A 1 97 ? -9.090 -2.109 21.485 1.00 98.25 97 THR A N 1
ATOM 753 C CA . THR A 1 97 ? -9.720 -3.413 21.705 1.00 98.25 97 THR A CA 1
ATOM 754 C C . THR A 1 97 ? -9.380 -3.935 23.098 1.00 98.25 97 THR A C 1
ATOM 756 O O . THR A 1 97 ? -10.282 -4.345 23.826 1.00 98.25 97 THR A O 1
ATOM 759 N N . GLU A 1 98 ? -8.121 -3.823 23.525 1.00 98.12 98 GLU A N 1
ATOM 760 C CA . GLU A 1 98 ? -7.717 -4.159 24.893 1.00 98.12 98 GLU A CA 1
ATOM 761 C C . GLU A 1 98 ? -8.413 -3.283 25.947 1.00 98.12 98 GLU A C 1
ATOM 763 O O . GLU A 1 98 ? -8.850 -3.787 26.983 1.00 98.12 98 GLU A O 1
ATOM 768 N N . GLU A 1 99 ? -8.532 -1.973 25.710 1.00 98.12 99 GLU A N 1
ATOM 769 C CA . GLU A 1 99 ? -9.241 -1.050 26.609 1.00 98.12 99 GLU A CA 1
ATOM 770 C C . GLU A 1 99 ? -10.733 -1.384 26.729 1.00 98.12 99 GLU A C 1
ATOM 772 O O . GLU A 1 99 ? -11.294 -1.358 27.832 1.00 98.12 99 GLU A O 1
ATOM 777 N N . ILE A 1 100 ? -11.377 -1.719 25.608 1.00 98.19 100 ILE A N 1
ATOM 778 C CA . ILE A 1 100 ? -12.778 -2.148 25.573 1.00 98.19 100 ILE A CA 1
ATOM 779 C C . ILE A 1 100 ? -12.944 -3.457 26.342 1.00 98.19 100 ILE A C 1
ATOM 781 O O . ILE A 1 100 ? -13.855 -3.553 27.163 1.00 98.19 100 ILE A O 1
ATOM 785 N N . GLU A 1 101 ? -12.063 -4.436 26.139 1.00 97.94 101 GLU A N 1
ATOM 786 C CA . GLU A 1 101 ? -12.158 -5.731 26.815 1.00 97.94 101 GLU A CA 1
ATOM 787 C C . GLU A 1 101 ? -11.957 -5.592 28.332 1.00 97.94 101 GLU A C 1
ATOM 789 O O . GLU A 1 101 ? -12.746 -6.119 29.116 1.00 97.94 101 GLU A O 1
ATOM 794 N N . LYS A 1 102 ? -10.986 -4.779 28.772 1.00 98.19 102 LYS A N 1
ATOM 795 C CA . LYS A 1 102 ? -10.810 -4.440 30.197 1.00 98.19 102 LYS A CA 1
ATOM 796 C C . LYS A 1 102 ? -12.054 -3.760 30.769 1.00 98.19 102 LYS A C 1
ATOM 798 O O . LYS A 1 102 ? -12.521 -4.119 31.850 1.00 98.19 102 LYS A O 1
ATOM 803 N N . SER A 1 103 ? -12.615 -2.795 30.042 1.00 97.88 103 SER A N 1
ATOM 804 C CA . SER A 1 103 ? -13.822 -2.077 30.469 1.00 97.88 103 SER A CA 1
ATOM 805 C C . SER A 1 103 ? -15.030 -3.007 30.569 1.00 97.88 103 SER A C 1
ATOM 807 O O . SER A 1 103 ? -15.818 -2.897 31.509 1.00 97.88 103 SER A O 1
ATOM 809 N N . ARG A 1 104 ? -15.155 -3.953 29.634 1.00 97.88 104 ARG A N 1
ATOM 810 C CA . ARG A 1 104 ? -16.196 -4.978 29.632 1.00 97.88 104 ARG A CA 1
ATOM 811 C C . ARG A 1 104 ? -16.072 -5.901 30.841 1.00 97.88 104 ARG A C 1
ATOM 813 O O . ARG A 1 104 ? -17.070 -6.109 31.522 1.00 97.88 104 ARG A O 1
ATOM 820 N N . GLN A 1 105 ? -14.871 -6.382 31.158 1.00 97.94 105 GLN A N 1
ATOM 821 C CA . GLN A 1 105 ? -14.638 -7.217 32.341 1.00 97.94 105 GLN A CA 1
ATOM 822 C C . GLN A 1 105 ? -15.003 -6.487 33.640 1.00 97.94 105 GLN A C 1
ATOM 824 O O . GLN A 1 105 ? -15.690 -7.043 34.496 1.00 97.94 105 GLN A O 1
ATOM 829 N N . VAL A 1 106 ? -14.608 -5.216 33.773 1.00 97.94 106 VAL A N 1
ATOM 830 C CA . VAL A 1 106 ? -14.985 -4.384 34.929 1.00 97.94 106 VAL A CA 1
ATOM 831 C C . VAL A 1 106 ? -16.502 -4.195 35.001 1.00 97.94 106 VAL A C 1
ATOM 833 O O . VAL A 1 106 ? -17.084 -4.242 36.085 1.00 97.94 106 VAL A O 1
ATOM 836 N N . LEU A 1 107 ? -17.163 -3.980 33.861 1.00 97.81 107 LEU A N 1
ATOM 837 C CA . LEU A 1 107 ? -18.614 -3.834 33.810 1.00 97.81 107 LEU A CA 1
ATOM 838 C C . LEU A 1 107 ? -19.326 -5.131 34.213 1.00 97.81 107 LEU A C 1
ATOM 840 O O . LEU A 1 107 ? -20.262 -5.074 35.005 1.00 97.81 107 LEU A O 1
ATOM 844 N N . GLU A 1 108 ? -18.872 -6.283 33.721 1.00 97.88 108 GLU A N 1
ATOM 845 C CA . GLU A 1 108 ? -19.414 -7.596 34.088 1.00 97.88 108 GLU A CA 1
ATOM 846 C C . GLU A 1 108 ? -19.275 -7.853 35.598 1.00 97.88 108 GLU A C 1
ATOM 848 O O . GLU A 1 108 ? -20.251 -8.241 36.242 1.00 97.88 108 GLU A O 1
ATOM 853 N N . GLN A 1 109 ? -18.125 -7.524 36.199 1.00 97.94 109 GLN A N 1
ATOM 854 C CA . GLN A 1 109 ? -17.936 -7.608 37.654 1.00 97.94 109 GLN A CA 1
ATOM 855 C C . GLN A 1 109 ? -18.920 -6.720 38.426 1.00 97.94 109 GLN A C 1
ATOM 857 O O . GLN A 1 109 ? -19.546 -7.177 39.382 1.00 97.94 109 GLN A O 1
ATOM 862 N N . LYS A 1 110 ? -19.110 -5.468 37.991 1.00 97.12 110 LYS A N 1
ATOM 863 C CA . LYS A 1 110 ? -20.078 -4.550 38.615 1.00 97.12 110 LYS A CA 1
ATOM 864 C C . LYS A 1 110 ? -21.516 -5.038 38.473 1.00 97.12 110 LYS A C 1
ATOM 866 O O . LYS A 1 110 ? -22.311 -4.862 39.392 1.00 97.12 110 LYS A O 1
ATOM 871 N N . VAL A 1 111 ? -21.873 -5.636 37.337 1.00 97.56 111 VAL A N 1
ATOM 872 C CA . VAL A 1 111 ? -23.211 -6.209 37.129 1.00 97.56 111 VAL A CA 1
ATOM 873 C C . VAL A 1 111 ? -23.467 -7.345 38.118 1.00 97.56 111 VAL A C 1
ATOM 875 O O . VAL A 1 111 ? -24.541 -7.385 38.719 1.00 97.56 111 VAL A O 1
ATOM 878 N N . GLU A 1 112 ? -22.492 -8.229 38.330 1.00 97.56 112 GLU A N 1
ATOM 879 C CA . GLU A 1 112 ? -22.601 -9.302 39.325 1.00 97.56 112 GLU A CA 1
ATOM 880 C C . GLU A 1 112 ? -22.674 -8.764 40.762 1.00 97.56 112 GLU A C 1
ATOM 882 O O . GLU A 1 112 ? -23.512 -9.210 41.548 1.00 97.56 112 GLU A O 1
ATOM 887 N N . GLU A 1 113 ? -21.886 -7.740 41.097 1.00 97.38 113 GLU A N 1
ATOM 888 C CA . GLU A 1 113 ? -21.958 -7.072 42.402 1.00 97.38 113 GLU A CA 1
ATOM 889 C C . GLU A 1 113 ? -23.347 -6.460 42.651 1.00 97.38 113 GLU A C 1
ATOM 891 O O . GLU A 1 113 ? -23.962 -6.690 43.694 1.00 97.38 113 GLU A O 1
ATOM 896 N N . VAL A 1 114 ? -23.895 -5.745 41.663 1.00 97.06 114 VAL A N 1
ATOM 897 C CA . VAL A 1 114 ? -25.238 -5.151 41.739 1.00 97.06 114 VAL A CA 1
ATOM 898 C C . VAL A 1 114 ? -26.317 -6.227 41.871 1.00 97.06 114 VAL A C 1
ATOM 900 O O . VAL A 1 114 ? -27.256 -6.056 42.653 1.00 97.06 114 VAL A O 1
ATOM 903 N N . ARG A 1 115 ? -26.199 -7.348 41.146 1.00 97.00 115 ARG A N 1
ATOM 904 C CA . ARG A 1 115 ? -27.118 -8.490 41.287 1.00 97.00 115 ARG A CA 1
ATOM 905 C C . ARG A 1 115 ? -27.091 -9.046 42.706 1.00 97.00 115 ARG A C 1
ATOM 907 O O . ARG A 1 115 ? -28.155 -9.242 43.291 1.00 97.00 115 ARG A O 1
ATOM 914 N N . LYS A 1 116 ? -25.899 -9.236 43.274 1.00 97.31 116 LYS A N 1
ATOM 915 C CA . LYS A 1 116 ? -25.727 -9.722 44.645 1.00 97.31 116 LYS A CA 1
ATOM 916 C C . LYS A 1 116 ? -26.344 -8.766 45.667 1.00 97.31 116 LYS A C 1
ATOM 918 O O . LYS A 1 116 ? -27.165 -9.201 46.471 1.00 97.31 116 LYS A O 1
ATOM 923 N N . ILE A 1 117 ? -26.036 -7.470 45.581 1.00 95.88 117 ILE A N 1
ATOM 924 C CA . ILE A 1 117 ? -26.609 -6.444 46.468 1.00 95.88 117 ILE A CA 1
ATOM 925 C C . ILE A 1 117 ? -28.138 -6.442 46.375 1.00 95.88 117 ILE A C 1
ATOM 927 O O . ILE A 1 117 ? -28.824 -6.351 47.392 1.00 95.88 117 ILE A O 1
ATOM 931 N N . ARG A 1 118 ? -28.697 -6.566 45.166 1.00 96.06 118 ARG A N 1
ATOM 932 C CA . ARG A 1 118 ? -30.150 -6.609 44.976 1.00 96.06 118 ARG A CA 1
ATOM 933 C C . ARG A 1 118 ? -30.784 -7.816 45.668 1.00 96.06 118 ARG A C 1
ATOM 935 O O . ARG A 1 118 ? -31.810 -7.644 46.322 1.00 96.06 118 ARG A O 1
ATOM 942 N N . MET A 1 119 ? -30.186 -9.002 45.547 1.00 96.62 119 MET A N 1
ATOM 943 C CA . MET A 1 119 ? -30.676 -10.198 46.243 1.00 96.62 119 MET A CA 1
ATOM 944 C C . MET A 1 119 ? -30.607 -10.029 47.763 1.00 96.62 119 MET A C 1
ATOM 946 O O . MET A 1 119 ? -31.591 -10.288 48.452 1.00 96.62 119 MET A O 1
ATOM 950 N N . GLU A 1 120 ? -29.482 -9.539 48.289 1.00 95.25 120 GLU A N 1
ATOM 951 C CA . GLU A 1 120 ? -29.313 -9.289 49.726 1.00 95.25 120 GLU A CA 1
ATOM 952 C C . GLU A 1 120 ? -30.331 -8.265 50.249 1.00 95.25 120 GLU A C 1
ATOM 954 O O . GLU A 1 120 ? -30.909 -8.454 51.323 1.00 95.25 120 GLU A O 1
ATOM 959 N N . ALA A 1 121 ? -30.611 -7.212 49.475 1.00 94.50 121 ALA A N 1
ATOM 960 C CA . ALA A 1 121 ? -31.620 -6.209 49.802 1.00 94.50 121 ALA A CA 1
ATOM 961 C C . ALA A 1 121 ? -33.048 -6.781 49.780 1.00 94.50 121 ALA A C 1
ATOM 963 O O . ALA A 1 121 ? -33.843 -6.476 50.673 1.00 94.50 121 ALA A O 1
ATOM 964 N N . GLU A 1 122 ? -33.387 -7.625 48.799 1.00 95.50 122 GLU A N 1
ATOM 965 C CA . GLU A 1 122 ? -34.680 -8.320 48.745 1.00 95.50 122 GLU A CA 1
ATOM 966 C C . GLU A 1 122 ? -34.851 -9.286 49.932 1.00 95.50 122 GLU A C 1
ATOM 968 O O . GLU A 1 122 ? -35.903 -9.283 50.577 1.00 95.50 122 GLU A O 1
ATOM 973 N N . GLU A 1 123 ? -33.812 -10.041 50.302 1.00 95.62 123 GLU A N 1
ATOM 974 C CA . GLU A 1 123 ? -33.829 -10.899 51.493 1.00 95.62 123 GLU A CA 1
ATOM 975 C C . GLU A 1 123 ? -33.937 -10.105 52.799 1.00 95.62 123 GLU A C 1
ATOM 977 O O . GLU A 1 123 ? -34.682 -10.489 53.703 1.00 95.62 123 GLU A O 1
ATOM 982 N N . ALA A 1 124 ? -33.184 -9.011 52.936 1.00 92.44 124 ALA A N 1
ATOM 983 C CA . ALA A 1 124 ? -33.252 -8.138 54.104 1.00 92.44 124 ALA A CA 1
ATOM 984 C C . ALA A 1 124 ? -34.655 -7.539 54.252 1.00 92.44 124 ALA A C 1
ATOM 986 O O . ALA A 1 124 ? -35.234 -7.593 55.335 1.00 92.44 124 ALA A O 1
ATOM 987 N N . ARG A 1 125 ? -35.243 -7.065 53.147 1.00 92.06 125 ARG A N 1
ATOM 988 C CA . ARG A 1 125 ? -36.622 -6.568 53.114 1.00 92.06 125 ARG A CA 1
ATOM 989 C C . ARG A 1 125 ? -37.622 -7.645 53.526 1.00 92.06 125 ARG A C 1
ATOM 991 O O . ARG A 1 125 ? -38.535 -7.350 54.292 1.00 92.06 125 ARG A O 1
ATOM 998 N N . LYS A 1 126 ? -37.461 -8.881 53.044 1.00 93.00 126 LYS A N 1
ATOM 999 C CA . LYS A 1 126 ? -38.325 -10.005 53.428 1.00 93.00 126 LYS A CA 1
ATOM 1000 C C . LYS A 1 126 ? -38.216 -10.312 54.925 1.00 93.00 126 LYS A C 1
ATOM 1002 O O . LYS A 1 126 ? -39.240 -10.397 55.594 1.00 93.00 126 LYS A O 1
ATOM 1007 N N . ARG A 1 127 ? -36.994 -10.396 55.463 1.00 90.62 127 ARG A N 1
ATOM 1008 C CA . ARG A 1 127 ? -36.747 -10.604 56.902 1.00 90.62 127 ARG A CA 1
ATOM 1009 C C . ARG A 1 127 ? -37.353 -9.498 57.762 1.00 90.62 127 ARG A C 1
ATOM 1011 O O . ARG A 1 127 ? -37.899 -9.784 58.824 1.00 90.62 127 ARG A O 1
ATOM 1018 N N . GLU A 1 128 ? -37.264 -8.249 57.317 1.00 81.62 128 GLU A N 1
ATOM 1019 C CA . GLU A 1 128 ? -37.821 -7.119 58.057 1.00 81.62 128 GLU A CA 1
ATOM 1020 C C . GLU A 1 128 ? -39.353 -7.120 58.036 1.00 81.62 128 GLU A C 1
ATOM 1022 O O . GLU A 1 128 ? -39.976 -6.891 59.070 1.00 81.62 128 GLU A O 1
ATOM 1027 N N . LEU A 1 129 ? -39.971 -7.474 56.902 1.00 83.81 129 LEU A N 1
ATOM 1028 C CA . LEU A 1 129 ? -41.417 -7.701 56.831 1.00 83.81 129 LEU A CA 1
ATOM 1029 C C . LEU A 1 129 ? -41.855 -8.820 57.785 1.00 83.81 129 LEU A C 1
ATOM 1031 O O . LEU A 1 129 ? -42.774 -8.610 58.565 1.00 83.81 129 LEU A O 1
ATOM 1035 N N . GLU A 1 130 ? -41.160 -9.960 57.797 1.00 83.81 130 GLU A N 1
ATOM 1036 C CA . GLU A 1 130 ? -41.456 -11.066 58.723 1.00 83.81 130 GLU A CA 1
ATOM 1037 C C . GLU A 1 130 ? -41.310 -10.650 60.199 1.00 83.81 130 GLU A C 1
ATOM 1039 O O . GLU A 1 130 ? -42.081 -11.088 61.055 1.00 83.81 130 GLU A O 1
ATOM 1044 N N . ARG A 1 131 ? -40.327 -9.802 60.534 1.00 80.31 131 ARG A N 1
ATOM 1045 C CA . ARG A 1 131 ? -40.178 -9.249 61.892 1.00 80.31 131 ARG A CA 1
ATOM 1046 C C . ARG A 1 131 ? -41.305 -8.292 62.246 1.00 80.31 131 ARG A C 1
ATOM 1048 O O . ARG A 1 131 ? -41.830 -8.394 63.350 1.00 80.31 131 ARG A O 1
ATOM 1055 N N . LEU A 1 132 ? -41.677 -7.391 61.338 1.00 76.69 132 LEU A N 1
ATOM 1056 C CA . LEU A 1 132 ? -42.793 -6.470 61.541 1.00 76.69 132 LEU A CA 1
ATOM 1057 C C . LEU A 1 132 ? -44.103 -7.233 61.748 1.00 76.69 132 LEU A C 1
ATOM 1059 O O . LEU A 1 132 ? -44.836 -6.904 62.673 1.00 76.69 132 LEU A O 1
ATOM 1063 N N . GLU A 1 133 ? -44.356 -8.288 60.970 1.00 79.00 133 GLU A N 1
ATOM 1064 C CA . GLU A 1 133 ? -45.519 -9.166 61.159 1.00 79.00 133 GLU A CA 1
ATOM 1065 C C . GLU A 1 133 ? -45.511 -9.842 62.538 1.00 79.00 133 GLU A C 1
ATOM 1067 O O . GLU A 1 133 ? -46.536 -9.889 63.219 1.00 79.00 133 GLU A O 1
ATOM 1072 N N . LYS A 1 134 ? -44.343 -10.315 62.999 1.00 77.25 134 LYS A N 1
ATOM 1073 C CA . LYS A 1 134 ? -44.191 -10.903 64.341 1.00 77.25 134 LYS A CA 1
ATOM 1074 C C . LYS A 1 134 ? -44.400 -9.886 65.465 1.00 77.25 134 LYS A C 1
ATOM 1076 O O . LYS A 1 134 ? -45.075 -10.211 66.435 1.00 77.25 134 LYS A O 1
ATOM 1081 N N . ILE A 1 135 ? -43.828 -8.684 65.356 1.00 71.81 135 ILE A N 1
ATOM 1082 C CA . ILE A 1 135 ? -43.942 -7.625 66.377 1.00 71.81 135 ILE A CA 1
ATOM 1083 C C . ILE A 1 135 ? -45.371 -7.078 66.432 1.00 71.81 135 ILE A C 1
ATOM 1085 O O . ILE A 1 135 ? -45.905 -6.877 67.519 1.00 71.81 135 ILE A O 1
ATOM 1089 N N . ALA A 1 136 ? -46.002 -6.870 65.275 1.00 70.12 136 ALA A N 1
ATOM 1090 C CA . ALA A 1 136 ? -47.390 -6.428 65.188 1.00 70.12 136 ALA A CA 1
ATOM 1091 C C . ALA A 1 136 ? -48.392 -7.518 65.612 1.00 70.12 136 ALA A C 1
ATOM 1093 O O . ALA A 1 136 ? -49.576 -7.223 65.755 1.00 70.12 136 ALA A O 1
ATOM 1094 N N . GLY A 1 137 ? -47.944 -8.770 65.788 1.00 69.19 137 GLY A N 1
ATOM 1095 C CA . GLY A 1 137 ? -48.801 -9.919 66.100 1.00 69.19 137 GLY A CA 1
ATOM 1096 C C . GLY A 1 137 ? -49.817 -10.240 64.999 1.00 69.19 137 GLY A C 1
ATOM 1097 O O . GLY A 1 137 ? -50.768 -10.983 65.233 1.00 69.19 137 GLY A O 1
ATOM 1098 N N . LEU A 1 138 ? -49.636 -9.657 63.813 1.00 69.12 138 LEU A N 1
ATOM 1099 C CA . LEU A 1 138 ? -50.571 -9.664 62.700 1.00 69.12 138 LEU A CA 1
ATOM 1100 C C . LEU A 1 138 ? -49.767 -9.782 61.406 1.00 69.12 138 LEU A C 1
ATOM 1102 O O . LEU A 1 138 ? -48.876 -8.977 61.138 1.00 69.12 138 LEU A O 1
ATOM 1106 N N . SER A 1 139 ? -50.105 -10.764 60.575 1.00 74.44 139 SER A N 1
ATOM 1107 C CA . SER A 1 139 ? -49.617 -10.820 59.194 1.00 74.44 139 SER A CA 1
ATOM 1108 C C . SER A 1 139 ? -50.108 -9.611 58.397 1.00 74.44 139 SER A C 1
ATOM 1110 O O . SER A 1 139 ? -51.133 -9.007 58.728 1.00 74.44 139 SER A O 1
ATOM 1112 N N . LYS A 1 140 ? -49.425 -9.270 57.302 1.00 71.25 140 LYS A N 1
ATOM 1113 C CA . LYS A 1 140 ? -49.837 -8.170 56.418 1.00 71.25 140 LYS A CA 1
ATOM 1114 C C . LYS A 1 140 ? -51.295 -8.286 55.962 1.00 71.25 140 LYS A C 1
ATOM 1116 O O . LYS A 1 140 ? -52.009 -7.285 55.920 1.00 71.25 140 LYS A O 1
ATOM 1121 N N . GLU A 1 141 ? -51.743 -9.498 55.648 1.00 74.25 141 GLU A N 1
ATOM 1122 C CA . GLU A 1 141 ? -53.113 -9.751 55.200 1.00 74.25 141 GLU A CA 1
ATOM 1123 C C . GLU A 1 141 ? -54.125 -9.580 56.343 1.00 74.25 141 GLU A C 1
ATOM 1125 O O . GLU A 1 141 ? -55.185 -8.992 56.133 1.00 74.25 141 GLU A O 1
ATOM 1130 N N . GLN A 1 142 ? -53.763 -9.980 57.569 1.00 72.56 142 GLN A N 1
ATOM 1131 C CA . GLN A 1 142 ? -54.567 -9.722 58.770 1.00 72.56 142 GLN A CA 1
ATOM 1132 C C . GLN A 1 142 ? -54.635 -8.225 59.099 1.00 72.56 142 GLN A C 1
ATOM 1134 O O . GLN A 1 142 ? -55.714 -7.711 59.375 1.00 72.56 142 GLN A O 1
ATOM 1139 N N . ALA A 1 143 ? -53.516 -7.499 59.015 1.00 73.56 143 ALA A N 1
ATOM 1140 C CA . ALA A 1 143 ? -53.481 -6.055 59.238 1.00 73.56 143 ALA A CA 1
ATOM 1141 C C . ALA A 1 143 ? -54.326 -5.301 58.199 1.00 73.56 143 ALA A C 1
ATOM 1143 O O . ALA A 1 143 ? -55.070 -4.388 58.549 1.00 73.56 143 ALA A O 1
ATOM 1144 N N . LYS A 1 144 ? -54.265 -5.718 56.928 1.00 75.44 144 LYS A N 1
ATOM 1145 C CA . LYS A 1 144 ? -55.108 -5.185 55.851 1.00 75.44 144 LYS A CA 1
ATOM 1146 C C . LYS A 1 144 ? -56.591 -5.468 56.096 1.00 75.44 144 LYS A C 1
ATOM 1148 O O . LYS A 1 144 ? -57.400 -4.570 55.886 1.00 75.44 144 LYS A O 1
ATOM 1153 N N . GLN A 1 145 ? -56.946 -6.677 56.539 1.00 77.44 145 GLN A N 1
ATOM 1154 C CA . GLN A 1 145 ? -58.324 -7.016 56.910 1.00 77.44 145 GLN A CA 1
ATOM 1155 C C . GLN A 1 145 ? -58.827 -6.156 58.066 1.00 77.44 145 GLN A C 1
ATOM 1157 O O . GLN A 1 145 ? -59.905 -5.590 57.952 1.00 77.44 145 GLN A O 1
ATOM 1162 N N . ILE A 1 146 ? -58.038 -5.998 59.130 1.00 75.00 146 ILE A N 1
ATOM 1163 C CA . ILE A 1 146 ? -58.412 -5.170 60.283 1.00 75.00 146 ILE A CA 1
ATOM 1164 C C . ILE A 1 146 ? -58.579 -3.703 59.870 1.00 75.00 146 ILE A C 1
ATOM 1166 O O . ILE A 1 146 ? -59.566 -3.079 60.242 1.00 75.00 146 ILE A O 1
ATOM 1170 N N . LEU A 1 147 ? -57.667 -3.156 59.058 1.00 75.00 147 LEU A N 1
ATOM 1171 C CA . LEU A 1 147 ? -57.785 -1.794 58.522 1.00 75.00 147 LEU A CA 1
ATOM 1172 C C . LEU A 1 147 ? -59.033 -1.612 57.656 1.00 75.00 147 LEU A C 1
ATOM 1174 O O . LEU A 1 147 ? -59.723 -0.606 57.798 1.00 75.00 147 LEU A O 1
ATOM 1178 N N . LEU A 1 148 ? -59.324 -2.567 56.768 1.00 77.44 148 LEU A N 1
ATOM 1179 C CA . LEU A 1 148 ? -60.543 -2.557 55.959 1.00 77.44 148 LEU A CA 1
ATOM 1180 C C . LEU A 1 148 ? -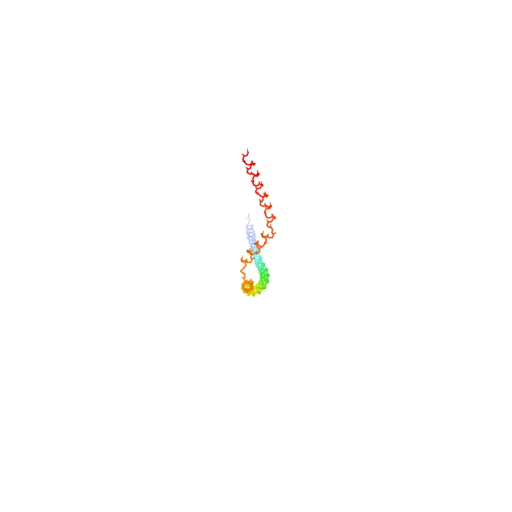61.784 -2.593 56.845 1.00 77.44 148 LEU A C 1
ATOM 1182 O O . LEU A 1 148 ? -62.675 -1.778 56.655 1.00 77.44 148 LEU A O 1
ATOM 1186 N N . GLN A 1 149 ? -61.804 -3.475 57.838 1.00 79.19 149 GLN A N 1
ATOM 1187 C CA . GLN A 1 149 ? -62.935 -3.651 58.740 1.00 79.19 149 GLN A CA 1
ATOM 1188 C C . GLN A 1 149 ? -63.178 -2.400 59.599 1.00 79.19 149 GLN A C 1
ATOM 1190 O O . GLN A 1 149 ? -64.307 -1.930 59.677 1.00 79.19 149 GLN A O 1
ATOM 1195 N N . LEU A 1 150 ? -62.122 -1.789 60.150 1.00 73.62 150 LEU A N 1
ATOM 1196 C CA . LEU A 1 150 ? -62.196 -0.500 60.852 1.00 73.62 150 LEU A CA 1
ATOM 1197 C C . LEU A 1 150 ? -62.684 0.624 59.930 1.00 73.62 150 LEU A C 1
ATOM 1199 O O . LEU A 1 150 ? -63.552 1.402 60.311 1.00 73.62 150 LEU A O 1
ATOM 1203 N N . THR A 1 151 ? -62.166 0.689 58.700 1.00 74.25 151 THR A N 1
ATOM 1204 C CA . THR A 1 151 ? -62.584 1.698 57.715 1.00 74.25 151 THR A CA 1
ATOM 1205 C C . THR A 1 151 ? -64.054 1.510 57.325 1.00 74.25 151 THR A C 1
ATOM 1207 O O . THR A 1 151 ? -64.784 2.493 57.198 1.00 74.25 151 THR A O 1
ATOM 1210 N N . GLU A 1 152 ? -64.509 0.266 57.149 1.00 79.06 152 GLU A N 1
ATOM 1211 C CA . GLU A 1 152 ? -65.910 -0.079 56.888 1.00 79.06 152 GLU A CA 1
ATOM 1212 C C . GLU A 1 152 ? -66.816 0.282 58.072 1.00 79.06 152 GLU A C 1
ATOM 1214 O O . GLU A 1 152 ? -67.913 0.802 57.860 1.00 79.06 152 GLU A O 1
ATOM 1219 N N . GLU A 1 153 ? -66.366 0.056 59.308 1.00 79.19 153 GLU A N 1
ATOM 1220 C CA . GLU A 1 153 ? -67.097 0.427 60.522 1.00 79.19 153 GLU A CA 1
ATOM 1221 C C . GLU A 1 153 ? -67.196 1.948 60.704 1.00 79.19 153 GLU A C 1
ATOM 1223 O O . GLU A 1 153 ? -68.295 2.457 60.932 1.00 79.19 153 GLU A O 1
ATOM 1228 N N . GLU A 1 154 ? -66.097 2.690 60.540 1.00 79.44 154 GLU A N 1
ATOM 1229 C CA . GLU A 1 154 ? -66.084 4.157 60.633 1.00 79.44 154 GLU A CA 1
ATOM 1230 C C . GLU A 1 154 ? -66.932 4.815 59.535 1.00 79.44 154 GLU A C 1
ATOM 1232 O O . GLU A 1 154 ? -67.638 5.793 59.784 1.00 79.44 154 GLU A O 1
ATOM 1237 N N . ASN A 1 155 ? -66.911 4.264 58.318 1.00 84.88 155 ASN A N 1
ATOM 1238 C CA . ASN A 1 155 ? -67.614 4.829 57.163 1.00 84.88 155 ASN A CA 1
ATOM 1239 C C . ASN A 1 155 ? -68.967 4.161 56.886 1.00 84.88 155 ASN A C 1
ATOM 1241 O O . ASN A 1 155 ? -69.558 4.377 55.826 1.00 84.88 155 ASN A O 1
ATOM 1245 N N . ARG A 1 156 ? -69.500 3.373 57.824 1.00 83.25 156 ARG A N 1
ATOM 1246 C CA . ARG A 1 156 ? -70.690 2.532 57.619 1.00 83.25 156 ARG A CA 1
ATOM 1247 C C . ARG A 1 156 ? -71.911 3.307 57.123 1.00 83.25 156 ARG A C 1
ATOM 1249 O O . ARG A 1 156 ? -72.642 2.816 56.266 1.00 83.25 156 ARG A O 1
ATOM 1256 N N . GLY A 1 157 ? -72.111 4.530 57.618 1.00 83.00 157 GLY A N 1
ATOM 1257 C CA . GLY A 1 157 ? -73.191 5.417 57.172 1.00 83.00 157 GLY A CA 1
ATOM 1258 C C . GLY A 1 157 ? -73.020 5.885 55.725 1.00 83.00 157 GLY A C 1
ATOM 1259 O O . GLY A 1 157 ? -73.948 5.768 54.927 1.00 83.00 157 GLY A O 1
ATOM 1260 N N . ALA A 1 158 ? -71.816 6.334 55.361 1.00 81.38 158 ALA A N 1
ATOM 1261 C CA . ALA A 1 158 ? -71.498 6.759 53.998 1.00 81.38 158 ALA A CA 1
ATOM 1262 C C . ALA A 1 158 ? -71.550 5.586 53.005 1.00 81.38 158 ALA A C 1
ATOM 1264 O O . ALA A 1 158 ? -72.018 5.740 51.876 1.00 81.38 158 ALA A O 1
ATOM 1265 N N . LEU A 1 159 ? -71.119 4.395 53.430 1.00 83.94 159 LEU A N 1
ATOM 1266 C CA . LEU A 1 159 ? -71.237 3.167 52.647 1.00 83.94 159 LEU A CA 1
ATOM 1267 C C . LEU A 1 159 ? -72.701 2.762 52.457 1.00 83.94 159 LEU A C 1
ATOM 1269 O O . LEU A 1 159 ? -73.085 2.434 51.339 1.00 83.94 159 LEU A O 1
ATOM 1273 N N . ALA A 1 160 ? -73.537 2.845 53.495 1.00 82.44 160 ALA A N 1
ATOM 1274 C CA . ALA A 1 160 ? -74.970 2.575 53.383 1.00 82.44 160 ALA A CA 1
ATOM 1275 C C . ALA A 1 160 ? -75.665 3.555 52.425 1.00 82.44 160 ALA A C 1
ATOM 1277 O O . ALA A 1 160 ? -76.461 3.137 51.586 1.00 82.44 160 ALA A O 1
ATOM 1278 N N . GLU A 1 161 ? -75.321 4.843 52.486 1.00 86.00 161 GLU A N 1
ATOM 1279 C CA . GLU A 1 161 ? -75.832 5.846 51.550 1.00 86.00 161 GLU A CA 1
ATOM 1280 C C . GLU A 1 161 ? -75.360 5.570 50.116 1.00 86.00 161 GLU A C 1
ATOM 1282 O O . GLU A 1 161 ? -76.151 5.634 49.172 1.00 86.00 161 GLU A O 1
ATOM 1287 N N . ARG A 1 162 ? -74.088 5.192 49.941 1.00 85.81 162 ARG A N 1
ATOM 1288 C CA . ARG A 1 162 ? -73.528 4.828 48.636 1.00 85.81 162 ARG A CA 1
ATOM 1289 C C . ARG A 1 162 ? -74.188 3.579 48.061 1.00 85.81 162 ARG A C 1
ATOM 1291 O O . ARG A 1 162 ? -74.497 3.577 46.874 1.00 85.81 162 ARG A O 1
ATOM 1298 N N . ILE A 1 163 ? -74.427 2.553 48.876 1.00 85.38 163 ILE A N 1
ATOM 1299 C CA . ILE A 1 163 ? -75.131 1.329 48.473 1.00 85.38 163 ILE A CA 1
ATOM 1300 C C . ILE A 1 163 ? -76.574 1.664 48.099 1.00 85.38 163 ILE A C 1
ATOM 1302 O O . ILE A 1 163 ? -77.002 1.304 47.011 1.00 85.38 163 ILE A O 1
ATOM 1306 N N . ALA A 1 164 ? -77.295 2.432 48.920 1.00 85.19 164 ALA A N 1
ATOM 1307 C CA . ALA A 1 164 ? -78.663 2.848 48.613 1.00 85.19 164 ALA A CA 1
ATOM 1308 C C . ALA A 1 164 ? -78.742 3.680 47.324 1.00 85.19 164 ALA A C 1
ATOM 1310 O O . ALA A 1 164 ? -79.700 3.563 46.559 1.00 85.19 164 ALA A O 1
ATOM 1311 N N . LYS A 1 165 ? -77.726 4.510 47.058 1.00 87.44 165 LYS A N 1
ATOM 1312 C CA . LYS A 1 165 ? -77.600 5.250 45.802 1.00 87.44 165 LYS A CA 1
ATOM 1313 C C . LYS A 1 165 ? -77.361 4.311 44.617 1.00 87.44 165 LYS A C 1
ATOM 1315 O O . LYS A 1 165 ? -78.079 4.429 43.634 1.00 87.44 165 LYS A O 1
ATOM 1320 N N . ILE A 1 166 ? -76.426 3.365 44.729 1.00 86.25 166 ILE A N 1
ATOM 1321 C CA . ILE A 1 166 ? -76.133 2.372 43.681 1.00 86.25 166 ILE A CA 1
ATOM 1322 C C . ILE A 1 166 ? -77.350 1.480 43.409 1.00 86.25 166 ILE A C 1
ATOM 1324 O O . ILE A 1 166 ? -77.664 1.211 42.256 1.00 86.25 166 ILE A O 1
ATOM 1328 N N . GLU A 1 167 ? -78.066 1.037 44.442 1.00 85.50 167 GLU A N 1
ATOM 1329 C CA . GLU A 1 167 ? -79.288 0.246 44.281 1.00 85.50 167 GLU A CA 1
ATOM 1330 C C . GLU A 1 167 ? -80.403 1.050 43.615 1.00 85.50 167 GLU A C 1
ATOM 1332 O O . GLU A 1 167 ? -81.133 0.510 42.785 1.00 85.50 167 GLU A O 1
ATOM 1337 N N . ARG A 1 168 ? -80.541 2.336 43.956 1.00 85.62 168 ARG A N 1
ATOM 1338 C CA . ARG A 1 168 ? -81.517 3.223 43.319 1.00 85.62 168 ARG A CA 1
ATOM 1339 C C . ARG A 1 168 ? -81.175 3.447 41.849 1.00 85.62 168 ARG A C 1
ATOM 1341 O O . ARG A 1 168 ? -82.035 3.222 41.009 1.00 85.62 168 ARG A O 1
ATOM 1348 N N . GLU A 1 169 ? -79.928 3.797 41.544 1.00 86.38 169 GLU A N 1
ATOM 1349 C CA . GLU A 1 169 ? -79.433 3.949 40.169 1.00 86.38 169 GLU A CA 1
ATOM 1350 C C . GLU A 1 169 ? -79.599 2.644 39.376 1.00 86.38 169 GLU A C 1
ATOM 1352 O O . GLU A 1 169 ? -80.094 2.658 38.255 1.00 86.38 169 GLU A O 1
ATOM 1357 N N . GLY A 1 170 ? -79.282 1.497 39.980 1.00 84.50 170 GLY A N 1
ATOM 1358 C CA . GLY A 1 170 ? -79.465 0.185 39.362 1.00 84.50 170 GLY A CA 1
ATOM 1359 C C . GLY A 1 170 ? -80.933 -0.160 39.097 1.00 84.50 170 GLY A C 1
ATOM 1360 O O . GLY A 1 170 ? -81.250 -0.712 38.045 1.00 84.50 170 GLY A O 1
ATOM 1361 N N . ARG A 1 171 ? -81.850 0.183 40.012 1.00 79.56 171 ARG A N 1
ATOM 1362 C CA . ARG A 1 171 ? -83.299 0.011 39.800 1.00 79.56 171 ARG A CA 1
ATOM 1363 C C . ARG A 1 171 ? -83.821 0.933 38.706 1.00 79.56 171 ARG A C 1
ATOM 1365 O O . ARG A 1 171 ? -84.578 0.472 37.860 1.00 79.56 171 ARG A O 1
ATOM 1372 N N . GLU A 1 172 ? -83.383 2.188 38.689 1.00 81.31 172 GLU A N 1
ATOM 1373 C CA . GLU A 1 172 ? -83.727 3.148 37.637 1.00 81.31 172 GLU A CA 1
ATOM 1374 C C . GLU A 1 172 ? -83.209 2.692 36.263 1.00 81.31 172 GLU A C 1
ATOM 1376 O O . GLU A 1 172 ? -83.918 2.818 35.264 1.00 81.31 172 GLU A O 1
ATOM 1381 N N . ASP A 1 173 ? -82.011 2.108 36.196 1.00 79.81 173 ASP A N 1
ATOM 1382 C CA . ASP A 1 173 ? -81.451 1.550 34.961 1.00 79.81 173 ASP A CA 1
ATOM 1383 C C . ASP A 1 173 ? -82.198 0.297 34.487 1.00 79.81 173 ASP A C 1
ATOM 1385 O O . ASP A 1 173 ? -82.399 0.114 33.284 1.00 79.81 173 ASP A O 1
ATOM 1389 N N . ILE A 1 174 ? -82.644 -0.563 35.406 1.00 76.44 174 ILE A N 1
ATOM 1390 C CA . ILE A 1 174 ? -83.461 -1.736 35.068 1.00 76.44 174 ILE A CA 1
ATOM 1391 C C . ILE A 1 174 ? -84.865 -1.307 34.620 1.00 76.44 174 ILE A C 1
ATOM 1393 O O . ILE A 1 174 ? -85.349 -1.819 33.613 1.00 76.44 174 ILE A O 1
ATOM 1397 N N . GLU A 1 175 ? -85.500 -0.337 35.284 1.00 72.81 175 GLU A N 1
ATOM 1398 C CA . GLU A 1 175 ? -86.795 0.219 34.858 1.00 72.81 175 GLU A CA 1
ATOM 1399 C C . GLU A 1 175 ? -86.707 0.916 33.497 1.00 72.81 175 GLU A C 1
ATOM 1401 O O . GLU A 1 175 ? -87.607 0.761 32.670 1.00 72.81 175 GLU A O 1
ATOM 1406 N N . LYS A 1 176 ? -85.609 1.629 33.217 1.00 74.31 176 LYS A N 1
ATOM 1407 C CA . LYS A 1 176 ? -85.344 2.201 31.887 1.00 74.31 176 LYS A CA 1
ATOM 1408 C C . LYS A 1 176 ? -85.133 1.148 30.806 1.00 74.31 176 LYS A C 1
ATOM 1410 O O . LYS A 1 176 ? -85.416 1.435 29.652 1.00 74.31 176 LYS A O 1
ATOM 1415 N N . ARG A 1 177 ? -84.613 -0.033 31.152 1.00 68.44 177 ARG A N 1
ATOM 1416 C CA . ARG A 1 177 ? -84.428 -1.155 30.214 1.00 68.44 177 ARG A CA 1
ATOM 1417 C C . ARG A 1 177 ? -85.672 -2.035 30.062 1.00 68.44 177 ARG A C 1
ATOM 1419 O O . ARG A 1 177 ? -85.731 -2.811 29.115 1.00 68.44 177 ARG A O 1
ATOM 1426 N N . ALA A 1 178 ? -86.618 -1.959 30.998 1.00 62.88 178 ALA A N 1
ATOM 1427 C CA . ALA A 1 178 ? -87.864 -2.725 30.988 1.00 62.88 178 ALA A CA 1
ATOM 1428 C C . ALA A 1 178 ? -89.046 -1.984 30.322 1.00 62.88 178 ALA A C 1
ATOM 1430 O O . ALA A 1 178 ? -90.091 -2.598 30.106 1.00 62.88 178 ALA A O 1
ATOM 1431 N N . LYS A 1 179 ? -88.888 -0.693 29.999 1.00 53.16 179 LYS A N 1
ATOM 1432 C CA . LYS A 1 179 ? -89.738 0.058 29.058 1.00 53.16 179 LYS A CA 1
ATOM 1433 C C . LYS A 1 179 ? -89.162 0.002 27.649 1.00 53.16 179 LYS A C 1
ATOM 1435 O O . LYS A 1 179 ? -89.985 -0.019 26.710 1.00 53.16 179 LYS A O 1
#